Protein AF-A0AA36IMS0-F1 (afdb_monomer)

Solvent-accessible surface area (backbone atoms only — not comparable to full-atom values): 14563 Å² total; per-residue (Å²): 135,86,77,79,80,74,77,55,69,70,59,54,44,41,53,52,18,51,52,29,40,57,52,14,53,55,27,46,78,72,65,42,52,69,68,14,29,53,29,14,33,54,17,27,49,56,62,21,43,73,52,92,61,70,56,82,80,35,79,51,67,40,97,82,40,56,54,66,33,48,47,24,57,69,45,32,52,50,51,20,54,40,37,46,51,33,32,75,70,63,79,36,59,60,74,67,39,52,60,39,22,50,49,30,53,57,51,40,74,72,52,67,86,89,49,57,60,44,78,51,62,87,73,80,40,68,63,48,60,36,49,52,69,27,43,82,41,76,70,69,55,62,64,66,99,61,73,45,55,54,60,51,69,66,57,50,49,51,45,49,52,43,18,71,70,30,76,65,64,91,85,55,70,68,80,56,65,78,51,38,66,64,86,78,78,70,49,47,19,73,68,41,47,51,52,50,53,52,45,66,60,60,27,46,36,68,56,45,74,49,81,94,48,69,40,57,45,50,68,36,43,57,36,33,50,38,57,54,49,44,53,48,51,54,44,58,70,40,62,89,49,93,75,80,81,83,67,92,78,78,94,71,88,133

Foldseek 3Di:
DDPPPDDDPLVVLLVQLVVLQVVLVVCVVVVVQPSSLVSLQSSLCSNQPQDLFQDCPRPCNPPDNLLLFKDFLQRLQLQLQLLVVCCVVVVDPCPPSPVLSVVSVVVSVVDDPPDQIDGRDPPPDRSSRRNRSHFPDADFDAADPDAQFPDDLVRLVVQQVCFQPADDDPPDDDPPNVIRDGDDPRGGDPVNVVSVVCRVSNTSQFRDTDRPDTDHDSSSSPRHNHVVSVVVVSVVSVVVDDDDPPPPDDPDDD

Radius of gyration: 21.34 Å; Cα contacts (8 Å, |Δi|>4): 308; chains: 1; bounding box: 47×47×76 Å

Secondary structure (DSSP, 8-state):
-----PPPHHHHHHHHHHHHHHHHHHHHHTT-HHHHHHHHHHHHHHHH---SS--TT-TTTSTT-GGGTEE-HHHHHHHHHHHHHHHHTTSS-HHHHHHHHHHHHHHHHHS-SS-S-EE--TTS-HHHHHHTT--SS-------SS-SB---HHHHHHHHHHHHHPPPPTT--SGGGGS-----SS-B-HHHHHHHHHHHHH-----EEETTEEE--GGGT---HHHHHHHHHHHHTTTTS-------------

Organism: NCBI:txid2562239

Mean predicted aligned error: 8.96 Å

Structure (mmCIF, N/CA/C/O backbone):
data_AF-A0AA36IMS0-F1
#
_entry.id   AF-A0AA36IMS0-F1
#
loop_
_atom_site.group_PDB
_atom_site.id
_atom_site.type_symbol
_atom_site.label_atom_id
_atom_site.label_alt_id
_atom_site.label_comp_id
_atom_site.label_asym_id
_atom_site.label_entity_id
_atom_site.label_seq_id
_atom_site.pdbx_PDB_ins_code
_atom_site.Cartn_x
_atom_site.Cartn_y
_atom_site.Cartn_z
_atom_site.occupancy
_atom_site.B_iso_or_equiv
_atom_site.auth_seq_id
_atom_site.auth_comp_id
_atom_site.auth_asym_id
_atom_site.auth_atom_id
_atom_site.pdbx_PDB_model_num
ATOM 1 N N . MET A 1 1 ? 11.116 4.362 48.523 1.00 39.53 1 MET A N 1
ATOM 2 C CA . MET A 1 1 ? 10.272 3.412 47.766 1.00 39.53 1 MET A CA 1
ATOM 3 C C . MET A 1 1 ? 10.434 3.748 46.288 1.00 39.53 1 MET A C 1
ATOM 5 O O . MET A 1 1 ? 9.817 4.691 45.816 1.00 39.53 1 MET A O 1
ATOM 9 N N . TRP A 1 2 ? 11.360 3.086 45.591 1.00 37.03 2 TRP A N 1
ATOM 10 C CA . TRP A 1 2 ? 11.650 3.371 44.181 1.00 37.03 2 TRP A CA 1
ATOM 11 C C . TRP A 1 2 ? 10.658 2.596 43.311 1.00 37.03 2 TRP A C 1
ATOM 13 O O . TRP A 1 2 ? 10.776 1.381 43.171 1.00 37.03 2 TRP A O 1
ATOM 23 N N . ARG A 1 3 ? 9.643 3.273 42.761 1.00 39.00 3 ARG A N 1
ATOM 24 C CA . ARG A 1 3 ? 8.840 2.705 41.672 1.00 39.00 3 ARG A CA 1
ATOM 25 C C . ARG A 1 3 ? 9.711 2.734 40.419 1.00 39.00 3 ARG A C 1
ATOM 27 O O . ARG A 1 3 ? 9.928 3.800 39.853 1.00 39.00 3 ARG A O 1
ATOM 34 N N . LEU A 1 4 ? 10.212 1.574 40.002 1.00 44.78 4 LEU A N 1
ATOM 35 C CA . LEU A 1 4 ? 10.655 1.370 38.625 1.00 44.78 4 LEU A CA 1
ATOM 36 C C . LEU A 1 4 ? 9.452 1.672 37.722 1.00 44.78 4 LEU A C 1
ATOM 38 O O . LEU A 1 4 ? 8.496 0.899 37.677 1.00 44.78 4 LEU A O 1
ATOM 42 N N . LEU A 1 5 ? 9.460 2.837 37.074 1.00 50.78 5 LEU A N 1
ATOM 43 C CA . LEU A 1 5 ? 8.501 3.170 36.027 1.00 50.78 5 LEU A CA 1
ATOM 44 C C . LEU A 1 5 ? 8.832 2.279 34.829 1.00 50.78 5 LEU A C 1
ATOM 46 O O . LEU A 1 5 ? 9.747 2.567 34.061 1.00 50.78 5 LEU A O 1
ATOM 50 N N . LEU A 1 6 ? 8.135 1.148 34.725 1.00 68.31 6 LEU A N 1
ATOM 51 C CA . LEU A 1 6 ? 8.214 0.285 33.555 1.00 68.31 6 LEU A CA 1
ATOM 52 C C . LEU A 1 6 ? 7.680 1.065 32.351 1.00 68.31 6 LEU A C 1
ATOM 54 O O . LEU A 1 6 ? 6.566 1.586 32.382 1.00 68.31 6 LEU A O 1
ATOM 58 N N . VAL A 1 7 ? 8.495 1.160 31.304 1.00 66.12 7 VAL A N 1
ATOM 59 C CA . VAL A 1 7 ? 8.099 1.778 30.038 1.00 66.12 7 VAL A CA 1
ATOM 60 C C . VAL A 1 7 ? 6.975 0.929 29.423 1.00 66.12 7 VAL A C 1
ATOM 62 O O . VAL A 1 7 ? 7.136 -0.293 29.344 1.00 66.12 7 VAL A O 1
ATOM 65 N N . PRO A 1 8 ? 5.845 1.522 28.989 1.00 68.81 8 PRO A N 1
ATOM 66 C CA . PRO A 1 8 ? 4.746 0.760 28.404 1.00 68.81 8 PRO A CA 1
ATOM 67 C C . PRO A 1 8 ? 5.195 -0.077 27.189 1.00 68.81 8 PRO A C 1
ATOM 69 O O . PRO A 1 8 ? 5.992 0.409 26.380 1.00 68.81 8 PRO A O 1
ATOM 72 N N . PRO A 1 9 ? 4.659 -1.297 26.984 1.00 73.00 9 PRO A N 1
ATOM 73 C CA . PRO A 1 9 ? 5.022 -2.146 25.842 1.00 73.00 9 PRO A CA 1
ATOM 74 C C . PRO A 1 9 ? 4.839 -1.474 24.473 1.00 73.00 9 PRO A C 1
ATOM 76 O O . PRO A 1 9 ? 5.643 -1.686 23.568 1.00 73.00 9 PRO A O 1
ATOM 79 N N . SER A 1 10 ? 3.822 -0.620 24.326 1.00 70.38 10 SER A N 1
ATOM 80 C CA . SER A 1 10 ? 3.573 0.167 23.110 1.00 70.38 10 SER A CA 1
ATOM 81 C C . SER A 1 10 ? 4.706 1.153 22.803 1.00 70.38 10 SER A C 1
ATOM 83 O O . SER A 1 10 ? 5.076 1.327 21.643 1.00 70.38 10 SER A O 1
ATOM 85 N N . VAL A 1 11 ? 5.303 1.754 23.837 1.00 71.81 11 VAL A N 1
ATOM 86 C CA . VAL A 1 11 ? 6.438 2.678 23.709 1.00 71.81 11 VAL A CA 1
ATOM 87 C C . VAL A 1 11 ? 7.709 1.923 23.315 1.00 71.81 11 VAL A C 1
ATOM 89 O O . VAL A 1 11 ? 8.454 2.391 22.455 1.00 71.81 11 VAL A O 1
ATOM 92 N N . LEU A 1 12 ? 7.937 0.730 23.873 1.00 76.56 12 LEU A N 1
ATOM 93 C CA . LEU A 1 12 ? 9.061 -0.131 23.482 1.00 76.56 12 LEU A CA 1
ATOM 94 C C . LEU A 1 12 ? 8.927 -0.623 22.032 1.00 76.56 12 LEU A C 1
ATOM 96 O O . LEU A 1 12 ? 9.886 -0.547 21.266 1.00 76.56 12 LEU A O 1
ATOM 100 N N . ALA A 1 13 ? 7.732 -1.065 21.628 1.00 79.38 13 ALA A N 1
ATOM 101 C CA . ALA A 1 13 ? 7.448 -1.464 20.249 1.00 79.38 13 ALA A CA 1
ATOM 102 C C . ALA A 1 13 ? 7.663 -0.303 19.264 1.00 79.38 13 ALA A C 1
ATOM 104 O O . ALA A 1 13 ? 8.232 -0.488 18.189 1.00 79.38 13 ALA A O 1
ATOM 105 N N . TRP A 1 14 ? 7.276 0.914 19.653 1.00 77.75 14 TRP A N 1
ATOM 106 C CA . TRP A 1 14 ? 7.546 2.121 18.876 1.00 77.75 14 TRP A CA 1
ATOM 107 C C . TRP A 1 14 ? 9.047 2.400 18.717 1.00 77.75 14 TRP A C 1
ATOM 109 O O . TRP A 1 14 ? 9.511 2.654 17.605 1.00 77.75 14 TRP A O 1
ATOM 119 N N . GLN A 1 15 ? 9.819 2.340 19.806 1.00 82.00 15 GLN A N 1
ATOM 120 C CA . GLN A 1 15 ? 11.271 2.539 19.750 1.00 82.00 15 GLN A CA 1
ATOM 121 C C . GLN A 1 15 ? 11.942 1.496 18.849 1.00 82.00 15 GLN A C 1
ATOM 123 O O . GLN A 1 15 ? 12.797 1.848 18.037 1.00 82.00 15 GLN A O 1
ATOM 128 N N . ALA A 1 16 ? 11.501 0.238 18.927 1.00 86.00 16 ALA A N 1
ATOM 129 C CA . ALA A 1 16 ? 11.966 -0.826 18.045 1.00 86.00 16 ALA A CA 1
ATOM 130 C C . ALA A 1 16 ? 11.618 -0.552 16.571 1.00 86.00 16 ALA A C 1
ATOM 132 O O . ALA A 1 16 ? 12.470 -0.724 15.699 1.00 86.00 16 ALA A O 1
ATOM 133 N N . ALA A 1 17 ? 10.403 -0.072 16.284 1.00 86.75 17 ALA A N 1
ATOM 134 C CA . ALA A 1 17 ? 10.002 0.307 14.931 1.00 86.75 17 ALA A CA 1
ATOM 135 C C . ALA A 1 17 ? 10.868 1.449 14.376 1.00 86.75 17 ALA A C 1
ATOM 137 O O . ALA A 1 17 ? 11.299 1.380 13.229 1.00 86.75 17 ALA A O 1
ATOM 138 N N . LYS A 1 18 ? 11.180 2.467 15.190 1.00 84.75 18 LYS A N 1
ATOM 139 C CA . LYS A 1 18 ? 12.069 3.564 14.783 1.00 84.75 18 LYS A CA 1
ATOM 140 C C . LYS A 1 18 ? 13.485 3.070 14.483 1.00 84.75 18 LYS A C 1
ATOM 142 O O . LYS A 1 18 ? 14.013 3.376 13.423 1.00 84.75 18 LYS A O 1
ATOM 147 N N . ALA A 1 19 ? 14.052 2.234 15.350 1.00 88.69 19 ALA A N 1
ATOM 148 C CA . ALA A 1 19 ? 15.363 1.635 15.105 1.00 88.69 19 ALA A CA 1
ATOM 149 C C . ALA A 1 19 ? 15.385 0.785 13.818 1.00 88.69 19 ALA A C 1
ATOM 151 O O . ALA A 1 19 ? 16.383 0.759 13.098 1.00 88.69 19 ALA A O 1
ATOM 152 N N . ALA A 1 20 ? 14.279 0.105 13.498 1.00 90.56 20 ALA A N 1
ATOM 153 C CA . ALA A 1 20 ? 14.142 -0.626 12.243 1.00 90.56 20 ALA A CA 1
ATOM 154 C C . ALA A 1 20 ? 14.076 0.304 11.016 1.00 90.56 20 ALA A C 1
ATOM 156 O O . ALA A 1 20 ? 14.664 -0.043 9.994 1.00 90.56 20 ALA A O 1
ATOM 157 N N . LEU A 1 21 ? 13.433 1.477 11.115 1.00 90.12 21 LEU A N 1
ATOM 158 C CA . LEU A 1 21 ? 13.464 2.506 10.062 1.00 90.12 21 LEU A CA 1
ATOM 159 C C . LEU A 1 21 ? 14.882 3.047 9.849 1.00 90.12 21 LEU A C 1
ATOM 161 O O . LEU A 1 21 ? 15.357 3.039 8.717 1.00 90.12 21 LEU A O 1
ATOM 165 N N . ASP A 1 22 ? 15.579 3.425 10.923 1.00 91.50 22 ASP A N 1
ATOM 166 C CA . ASP A 1 22 ? 16.953 3.942 10.848 1.00 91.50 22 ASP A CA 1
ATOM 167 C C . ASP A 1 22 ? 17.896 2.893 10.216 1.00 91.50 22 ASP A C 1
ATOM 169 O O . ASP A 1 22 ? 18.725 3.192 9.354 1.00 91.50 22 ASP A O 1
ATOM 173 N N . SER A 1 23 ? 17.723 1.617 10.585 1.00 94.31 23 SER A N 1
ATOM 174 C CA . SER A 1 23 ? 18.449 0.501 9.971 1.00 94.31 23 SER A CA 1
ATOM 175 C C . SER A 1 23 ? 18.100 0.310 8.493 1.00 94.31 23 SER A C 1
ATOM 177 O O . SER A 1 23 ? 18.985 -0.046 7.715 1.00 94.31 23 SER A O 1
ATOM 179 N N . ALA A 1 24 ? 16.837 0.492 8.100 1.00 93.19 24 ALA A N 1
ATOM 180 C CA . ALA A 1 24 ? 16.417 0.395 6.706 1.00 93.19 24 ALA A CA 1
ATOM 181 C C . ALA A 1 24 ? 17.046 1.511 5.863 1.00 93.19 24 ALA A C 1
ATOM 183 O O . ALA A 1 24 ? 17.567 1.243 4.784 1.00 93.19 24 ALA A O 1
ATOM 184 N N . GLU A 1 25 ? 17.076 2.740 6.380 1.00 91.12 25 GLU A N 1
ATOM 185 C CA . GLU A 1 25 ? 17.728 3.880 5.728 1.00 91.12 25 GLU A CA 1
ATOM 186 C C . GLU A 1 25 ? 19.229 3.641 5.535 1.00 91.12 25 GLU A C 1
ATOM 188 O O . GLU A 1 25 ? 19.751 3.851 4.439 1.00 91.12 25 GLU A O 1
ATOM 193 N N . ALA A 1 26 ? 19.918 3.111 6.549 1.00 92.44 26 ALA A N 1
ATOM 194 C CA . ALA A 1 26 ? 21.328 2.747 6.426 1.00 92.44 26 ALA A CA 1
ATOM 195 C C . ALA A 1 26 ? 21.567 1.688 5.331 1.00 92.44 26 ALA A C 1
ATOM 197 O O . ALA A 1 26 ? 22.517 1.803 4.554 1.00 92.44 26 ALA A O 1
ATOM 198 N N . LEU A 1 27 ? 20.692 0.681 5.228 1.00 91.19 27 LEU A N 1
ATOM 199 C CA . LEU A 1 27 ? 20.760 -0.343 4.180 1.00 91.19 27 LEU A CA 1
ATOM 200 C C . LEU A 1 27 ? 20.476 0.238 2.786 1.00 91.19 27 LEU A C 1
ATOM 202 O O . LEU A 1 27 ? 21.169 -0.122 1.835 1.00 91.19 27 LEU A O 1
ATOM 206 N N . MET A 1 28 ? 19.526 1.172 2.666 1.00 87.06 28 MET A N 1
ATOM 207 C CA . MET A 1 28 ? 19.259 1.894 1.415 1.00 87.06 28 MET A CA 1
ATOM 208 C C . MET A 1 28 ? 20.486 2.672 0.940 1.00 87.06 28 MET A C 1
ATOM 210 O O . MET A 1 28 ? 20.845 2.584 -0.232 1.00 87.06 28 MET A O 1
ATOM 214 N N . VAL A 1 29 ? 21.162 3.388 1.845 1.00 87.75 29 VAL A N 1
ATOM 215 C CA . VAL A 1 29 ? 22.395 4.138 1.535 1.00 87.75 29 VAL A CA 1
ATOM 216 C C . VAL A 1 29 ? 23.512 3.209 1.047 1.00 87.75 29 VAL A C 1
ATOM 218 O O . VAL A 1 29 ? 24.294 3.584 0.178 1.00 87.75 29 VAL A O 1
ATOM 221 N N . GLN A 1 30 ? 23.564 1.979 1.560 1.00 88.94 30 GLN A N 1
ATOM 222 C CA . GLN A 1 30 ? 24.525 0.953 1.140 1.00 88.94 30 GLN A CA 1
ATOM 223 C C . GLN A 1 30 ? 24.128 0.227 -0.159 1.00 88.94 30 GLN A C 1
ATOM 225 O O . GLN A 1 30 ? 24.890 -0.608 -0.639 1.00 88.94 30 GLN A O 1
ATOM 230 N N . GLY A 1 31 ? 22.948 0.505 -0.726 1.00 85.88 31 GLY A N 1
ATOM 231 C CA . GLY A 1 31 ? 22.424 -0.187 -1.910 1.00 85.88 31 GLY A CA 1
ATOM 232 C C . GLY A 1 31 ? 21.850 -1.583 -1.633 1.00 85.88 31 GLY A C 1
ATOM 233 O O . GLY A 1 31 ? 21.521 -2.308 -2.570 1.00 85.88 31 GLY A O 1
ATOM 234 N N . ASN A 1 32 ? 21.685 -1.961 -0.363 1.00 87.50 32 ASN A N 1
ATOM 235 C CA . ASN A 1 32 ? 21.122 -3.245 0.057 1.00 87.50 32 ASN A CA 1
ATOM 236 C C . ASN A 1 32 ? 19.584 -3.183 0.055 1.00 87.50 32 ASN A C 1
ATOM 238 O O . ASN A 1 32 ? 18.949 -3.174 1.111 1.00 87.50 32 ASN A O 1
ATOM 242 N N . LEU A 1 33 ? 18.993 -3.118 -1.145 1.00 86.81 33 LEU A N 1
ATOM 243 C CA . LEU A 1 33 ? 17.566 -2.836 -1.344 1.00 86.81 33 LEU A CA 1
ATOM 244 C C . LEU A 1 33 ? 16.645 -3.840 -0.643 1.00 86.81 33 LEU A C 1
ATOM 246 O O . LEU A 1 33 ? 15.803 -3.443 0.153 1.00 86.81 33 LEU A O 1
ATOM 250 N N . GLU A 1 34 ? 16.793 -5.136 -0.904 1.00 87.62 34 GLU A N 1
ATOM 251 C CA . GLU A 1 34 ? 15.861 -6.149 -0.392 1.00 87.62 34 GLU A CA 1
ATOM 252 C C . GLU A 1 34 ? 15.873 -6.259 1.151 1.00 87.62 34 GLU A C 1
ATOM 254 O O . GLU A 1 34 ? 14.799 -6.177 1.758 1.00 87.62 34 GLU A O 1
ATOM 259 N N . PRO A 1 35 ? 17.040 -6.295 1.831 1.00 91.50 35 PRO A N 1
ATOM 260 C CA . PRO A 1 35 ? 17.092 -6.173 3.288 1.00 91.50 35 PRO A CA 1
ATOM 261 C C . PRO A 1 35 ? 16.475 -4.873 3.825 1.00 91.50 35 PRO A C 1
ATOM 263 O O . PRO A 1 35 ? 15.803 -4.900 4.860 1.00 91.50 35 PRO A O 1
ATOM 266 N N . ALA A 1 36 ? 16.676 -3.740 3.141 1.00 91.69 36 ALA A N 1
ATOM 267 C CA . ALA A 1 36 ? 16.078 -2.468 3.541 1.00 91.69 36 ALA A CA 1
ATOM 268 C C . ALA A 1 36 ? 14.547 -2.509 3.457 1.00 91.69 36 ALA A C 1
ATOM 270 O O . ALA A 1 36 ? 13.864 -2.114 4.403 1.00 91.69 36 ALA A O 1
ATOM 271 N N . MET A 1 37 ? 14.004 -3.046 2.361 1.00 91.94 37 MET A N 1
ATOM 272 C CA . MET A 1 37 ? 12.562 -3.187 2.160 1.00 91.94 37 MET A CA 1
ATOM 273 C C . MET A 1 37 ? 11.918 -4.064 3.235 1.00 91.94 37 MET A C 1
ATOM 275 O O . MET A 1 37 ? 10.885 -3.688 3.793 1.00 91.94 37 MET A O 1
ATOM 279 N N . GLN A 1 38 ? 12.564 -5.172 3.614 1.00 92.62 38 GLN A N 1
ATOM 280 C CA . GLN A 1 38 ? 12.083 -6.010 4.713 1.00 92.62 38 GLN A CA 1
ATOM 281 C C . GLN A 1 38 ? 12.044 -5.244 6.043 1.00 92.62 38 GLN A C 1
ATOM 283 O O . GLN A 1 38 ? 11.076 -5.347 6.798 1.00 92.62 38 GLN A O 1
ATOM 288 N N . LYS A 1 39 ? 13.078 -4.446 6.340 1.00 94.19 39 LYS A N 1
ATOM 289 C CA . LYS A 1 39 ? 13.121 -3.629 7.561 1.00 94.19 39 LYS A CA 1
ATOM 290 C C . LYS A 1 39 ? 12.037 -2.555 7.570 1.00 94.19 39 LYS A C 1
ATOM 292 O O . LYS A 1 39 ? 11.368 -2.401 8.590 1.00 94.19 39 LYS A O 1
ATOM 297 N N . TYR A 1 40 ? 11.802 -1.875 6.447 1.00 94.38 40 TYR A N 1
ATOM 298 C CA . TYR A 1 40 ? 10.694 -0.927 6.325 1.00 94.38 40 TYR A CA 1
ATOM 299 C C . TYR A 1 40 ? 9.331 -1.598 6.525 1.00 94.38 40 TYR A C 1
ATOM 301 O O . TYR A 1 40 ? 8.471 -1.040 7.208 1.00 94.38 40 TYR A O 1
ATOM 309 N N . PHE A 1 41 ? 9.124 -2.793 5.964 1.00 94.75 41 PHE A N 1
ATOM 310 C CA . PHE A 1 41 ? 7.872 -3.533 6.121 1.00 94.75 41 PHE A CA 1
ATOM 311 C C . PHE A 1 41 ? 7.597 -3.897 7.589 1.00 94.75 41 PHE A C 1
ATOM 313 O O . PHE A 1 41 ? 6.522 -3.595 8.112 1.00 94.75 41 PHE A O 1
ATOM 320 N N . GLU A 1 42 ? 8.582 -4.463 8.293 1.00 92.69 42 GLU A N 1
ATOM 321 C CA . GLU A 1 42 ? 8.430 -4.824 9.710 1.00 92.69 42 GLU A CA 1
ATOM 322 C C . GLU A 1 42 ? 8.281 -3.600 10.622 1.00 92.69 42 GLU A C 1
ATOM 324 O O . GLU A 1 42 ? 7.481 -3.612 11.566 1.00 92.69 42 GLU A O 1
ATOM 329 N N . ALA A 1 43 ? 8.998 -2.515 10.318 1.00 92.12 43 ALA A N 1
ATOM 330 C CA . ALA A 1 43 ? 8.833 -1.250 11.017 1.00 92.12 43 ALA A CA 1
ATOM 331 C C . ALA A 1 43 ? 7.407 -0.710 10.854 1.00 92.12 43 ALA A C 1
ATOM 333 O O . ALA A 1 43 ? 6.775 -0.336 11.842 1.00 92.12 43 ALA A O 1
ATOM 334 N N . CYS A 1 44 ? 6.872 -0.715 9.629 1.00 91.94 44 CYS A N 1
ATOM 335 C CA . CYS A 1 44 ? 5.506 -0.289 9.350 1.00 91.94 44 CYS A CA 1
ATOM 336 C C . CYS A 1 44 ? 4.483 -1.145 10.106 1.00 91.94 44 CYS A C 1
ATOM 338 O O . CYS A 1 44 ? 3.662 -0.588 10.838 1.00 91.94 44 CYS A O 1
ATOM 340 N N . LYS A 1 45 ? 4.579 -2.479 10.006 1.00 91.12 45 LYS A N 1
ATOM 341 C CA . LYS A 1 45 ? 3.709 -3.417 10.733 1.00 91.12 45 LYS A CA 1
ATOM 342 C C . LYS A 1 45 ? 3.692 -3.136 12.226 1.00 91.12 45 LYS A C 1
ATOM 344 O O . LYS A 1 45 ? 2.622 -3.034 12.809 1.00 91.12 45 LYS A O 1
ATOM 349 N N . THR A 1 46 ? 4.863 -2.960 12.831 1.00 8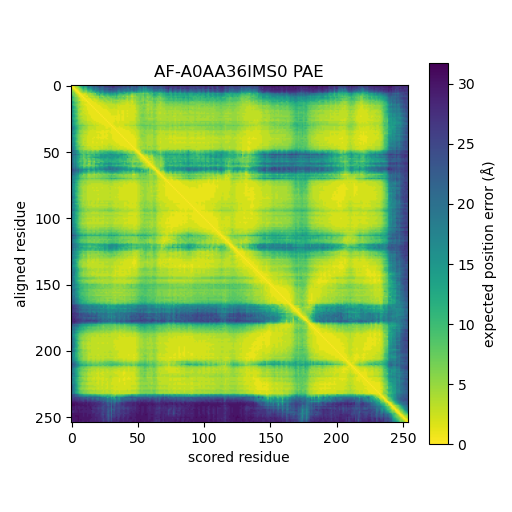8.69 46 THR A N 1
ATOM 350 C CA . THR A 1 46 ? 4.982 -2.694 14.270 1.00 88.69 46 THR A CA 1
ATOM 351 C C . THR A 1 46 ? 4.397 -1.328 14.633 1.00 88.69 46 THR A C 1
ATOM 353 O O . THR A 1 46 ? 3.619 -1.204 15.576 1.00 88.69 46 THR A O 1
ATOM 356 N N . ARG A 1 47 ? 4.725 -0.294 13.851 1.00 86.06 47 ARG A N 1
ATOM 357 C CA . ARG A 1 47 ? 4.316 1.099 14.082 1.00 86.06 47 ARG A CA 1
ATOM 358 C C . ARG A 1 47 ? 2.813 1.320 13.933 1.00 86.06 47 ARG A C 1
ATOM 360 O O . ARG A 1 47 ? 2.221 2.135 14.639 1.00 86.06 47 ARG A O 1
ATOM 367 N N . ARG A 1 48 ? 2.210 0.634 12.965 1.00 88.44 48 ARG A N 1
ATOM 368 C CA . ARG A 1 48 ? 0.812 0.802 12.554 1.00 88.44 48 ARG A CA 1
ATOM 369 C C . ARG A 1 48 ? -0.065 -0.360 13.033 1.00 88.44 48 ARG A C 1
ATOM 371 O O . ARG A 1 48 ? -1.239 -0.386 12.674 1.00 88.44 48 ARG A O 1
ATOM 378 N N . ALA A 1 49 ? 0.470 -1.280 13.840 1.00 86.31 49 ALA A N 1
ATOM 379 C CA . ALA A 1 49 ? -0.274 -2.397 14.414 1.00 86.31 49 ALA A CA 1
ATOM 380 C C . ALA A 1 49 ? -1.542 -1.912 15.124 1.00 86.31 49 ALA A C 1
ATOM 382 O O . ALA A 1 49 ? -1.546 -0.864 15.779 1.00 86.31 49 ALA A O 1
ATOM 383 N N . LEU A 1 50 ? -2.612 -2.696 15.004 1.00 79.50 50 LEU A N 1
ATOM 384 C CA . LEU A 1 50 ? -3.842 -2.446 15.737 1.00 79.50 50 LEU A CA 1
ATOM 385 C C . LEU A 1 50 ? -3.572 -2.597 17.241 1.00 79.50 50 LEU A C 1
ATOM 387 O O . LEU A 1 50 ? -3.129 -3.650 17.695 1.00 79.50 50 LEU A O 1
ATOM 391 N N . GLN A 1 51 ? -3.848 -1.544 18.003 1.00 71.81 51 GLN A N 1
ATOM 392 C CA . GLN A 1 51 ? -3.820 -1.554 19.467 1.00 71.81 51 GLN A CA 1
ATOM 393 C C . GLN A 1 51 ? -5.258 -1.452 19.998 1.00 71.81 51 GLN A C 1
ATOM 395 O O . GLN A 1 51 ? -6.185 -1.143 19.242 1.00 71.81 51 GLN A O 1
ATOM 400 N N . GLU A 1 52 ? -5.480 -1.767 21.277 1.00 66.69 52 GLU A N 1
ATOM 401 C CA . GLU A 1 52 ? -6.808 -1.605 21.891 1.00 66.69 52 GLU A CA 1
ATOM 402 C C . GLU A 1 52 ? -7.232 -0.134 21.908 1.00 66.69 52 GLU A C 1
ATOM 404 O O . GLU A 1 52 ? -8.341 0.182 21.481 1.00 66.69 52 GLU A O 1
ATOM 409 N N . GLU A 1 53 ? -6.312 0.753 22.293 1.00 61.38 53 GLU A N 1
ATOM 410 C CA . GLU A 1 53 ? -6.438 2.209 22.229 1.00 61.38 53 GLU A CA 1
ATOM 411 C C . GLU A 1 53 ? -5.069 2.817 21.895 1.00 61.38 53 GLU A C 1
ATOM 413 O O . GLU A 1 53 ? -4.031 2.227 22.199 1.00 61.38 53 GLU A O 1
ATOM 418 N N . THR A 1 54 ? -5.052 3.995 21.266 1.00 64.19 54 THR A N 1
ATOM 419 C CA . THR A 1 54 ? -3.811 4.754 21.060 1.00 64.19 54 THR A CA 1
ATOM 420 C C . THR A 1 54 ? -3.537 5.582 22.319 1.00 64.19 54 THR A C 1
ATOM 422 O O . THR A 1 54 ? -4.326 6.489 22.590 1.00 64.19 54 THR A O 1
ATOM 425 N N . PRO A 1 55 ? -2.461 5.327 23.089 1.00 64.62 55 PRO A N 1
ATOM 426 C CA . PRO A 1 55 ? -2.184 6.092 24.303 1.00 64.62 55 PRO A CA 1
ATOM 427 C C . PRO A 1 55 ? -2.073 7.598 24.008 1.00 64.62 55 PRO A C 1
ATOM 429 O O . PRO A 1 55 ? -1.489 7.957 22.984 1.00 64.62 55 PRO A O 1
ATOM 432 N N . PRO A 1 56 ? -2.589 8.499 24.865 1.00 63.72 56 PRO A N 1
ATOM 433 C CA . PRO A 1 56 ? -2.529 9.948 24.632 1.00 63.72 56 PRO A CA 1
ATOM 434 C C . PRO A 1 56 ? -1.104 10.499 24.479 1.00 63.72 56 PRO A C 1
ATOM 436 O O . PRO A 1 56 ? -0.895 11.501 23.800 1.00 63.72 56 PRO A O 1
ATOM 439 N N . ASP A 1 57 ? -0.136 9.831 25.103 1.00 63.84 57 ASP A N 1
ATOM 440 C CA . ASP A 1 57 ? 1.300 10.103 25.065 1.00 63.84 57 ASP A CA 1
ATOM 441 C C . ASP A 1 57 ? 2.032 9.329 23.958 1.00 63.84 57 ASP A C 1
ATOM 443 O O . ASP A 1 57 ? 3.259 9.407 23.855 1.00 63.84 57 ASP A O 1
ATOM 447 N N . HIS A 1 58 ? 1.305 8.590 23.109 1.00 68.31 58 HIS A N 1
ATOM 448 C CA . HIS A 1 58 ? 1.907 7.897 21.981 1.00 68.31 58 HIS A CA 1
ATOM 449 C C . HIS A 1 58 ? 2.689 8.925 21.149 1.00 68.31 58 HIS A C 1
ATOM 451 O O . HIS A 1 58 ? 2.118 9.939 20.747 1.00 68.31 58 HIS A O 1
ATOM 457 N N . PRO A 1 59 ? 3.959 8.658 20.791 1.00 63.88 59 PRO A N 1
ATOM 458 C CA . PRO A 1 59 ? 4.792 9.594 20.025 1.00 63.88 59 PRO A CA 1
ATOM 459 C C . PRO A 1 59 ? 4.213 10.081 18.685 1.00 63.88 59 PRO A C 1
ATOM 461 O O . PRO A 1 59 ? 4.706 11.049 18.121 1.00 63.88 59 PRO A O 1
ATOM 464 N N . LEU A 1 60 ? 3.164 9.418 18.192 1.00 64.69 60 LEU A N 1
ATOM 465 C CA . LEU A 1 60 ? 2.431 9.709 16.963 1.00 64.69 60 LEU A CA 1
ATOM 466 C C . LEU A 1 60 ? 1.198 10.599 17.187 1.00 64.69 60 LEU A C 1
ATOM 468 O O . LEU A 1 60 ? 0.547 11.012 16.239 1.00 64.69 60 LEU A O 1
ATOM 472 N N . LEU A 1 61 ? 0.835 10.845 18.442 1.00 66.75 61 LEU A N 1
ATOM 473 C CA . LEU A 1 61 ? -0.193 11.797 18.850 1.00 66.75 61 LEU A CA 1
ATOM 474 C C . LEU A 1 61 ? 0.418 13.090 19.416 1.00 66.75 61 LEU A C 1
ATOM 476 O O . LEU A 1 61 ? -0.308 14.061 19.641 1.00 66.75 61 LEU A O 1
ATOM 480 N N . LEU A 1 62 ? 1.740 13.102 19.634 1.00 65.81 62 LEU A N 1
ATOM 481 C CA . LEU A 1 62 ? 2.505 14.290 20.002 1.00 65.81 62 LEU A CA 1
ATOM 482 C C . LEU A 1 62 ? 2.633 15.250 18.801 1.00 65.81 62 LEU A C 1
ATOM 484 O O . LEU A 1 62 ? 2.584 14.807 17.649 1.00 65.81 62 LEU A O 1
ATOM 488 N N . PRO A 1 63 ? 2.834 16.560 19.035 1.00 54.16 63 PRO A N 1
ATOM 489 C CA . PRO A 1 63 ? 3.038 17.528 17.960 1.00 54.16 63 PRO A CA 1
ATOM 490 C C . PRO A 1 63 ? 4.246 17.134 17.088 1.00 54.16 63 PRO A C 1
ATOM 492 O O . PRO A 1 63 ? 5.383 17.186 17.550 1.00 54.16 63 PRO A O 1
ATOM 495 N N . GLY A 1 64 ? 4.011 16.708 15.841 1.00 53.06 64 GLY A N 1
ATOM 496 C CA . GLY A 1 64 ? 5.082 16.343 14.900 1.00 53.06 64 GLY A CA 1
ATOM 497 C C . GLY A 1 64 ? 4.698 15.307 13.837 1.00 53.06 64 GLY A C 1
ATOM 498 O O . GLY A 1 64 ? 4.963 15.535 12.661 1.00 53.06 64 GLY A O 1
ATOM 499 N N . ASP A 1 65 ? 4.019 14.215 14.208 1.00 63.91 65 ASP A N 1
ATOM 500 C CA . ASP A 1 65 ? 3.504 13.209 13.256 1.00 63.91 65 ASP A CA 1
ATOM 501 C C . ASP A 1 65 ? 1.975 13.192 13.299 1.00 63.91 65 ASP A C 1
ATOM 503 O O . ASP A 1 65 ? 1.342 12.331 13.896 1.00 63.91 65 ASP A O 1
ATOM 507 N N . GLY A 1 66 ? 1.357 14.175 12.643 1.00 65.69 66 GLY A N 1
ATOM 508 C CA . GLY A 1 66 ? -0.100 14.296 12.593 1.00 65.69 66 GLY A CA 1
ATOM 509 C C . GLY A 1 66 ? -0.805 13.184 11.811 1.00 65.69 66 GLY A C 1
ATOM 510 O O . GLY A 1 66 ? -2.016 13.275 11.636 1.00 65.69 66 GLY A O 1
ATOM 511 N N . SER A 1 67 ? -0.109 12.154 11.307 1.00 74.50 67 SER A N 1
ATOM 512 C CA . SER A 1 67 ? -0.733 11.168 10.418 1.00 74.50 67 SER A CA 1
ATOM 513 C C . SER A 1 67 ? -1.919 10.450 11.071 1.00 74.50 67 SER A C 1
ATOM 515 O O . SER A 1 67 ? -2.891 10.183 10.386 1.00 74.50 67 SER A O 1
ATOM 517 N N . PHE A 1 68 ? -1.942 10.217 12.385 1.00 77.88 68 PHE A N 1
ATOM 518 C CA . PHE A 1 68 ? -3.053 9.506 13.053 1.00 77.88 68 PHE A CA 1
ATOM 519 C C . PHE A 1 68 ? -4.289 10.345 13.359 1.00 77.88 68 PHE A C 1
ATOM 521 O O . PHE A 1 68 ? -5.282 9.804 13.830 1.00 77.88 68 PHE A O 1
ATOM 528 N N . ARG A 1 69 ? -4.238 11.652 13.123 1.00 78.88 69 ARG A N 1
ATOM 529 C CA . ARG A 1 69 ? -5.379 12.545 13.363 1.00 78.88 69 ARG A CA 1
ATOM 530 C C . ARG A 1 69 ? -5.763 13.325 12.125 1.00 78.88 69 ARG A C 1
ATOM 532 O O . ARG A 1 69 ? -6.917 13.677 11.930 1.00 78.88 69 ARG A O 1
ATOM 539 N N . ARG A 1 70 ? -4.803 13.565 11.237 1.00 82.81 70 ARG A N 1
ATOM 540 C CA . ARG A 1 70 ? -5.028 14.337 10.028 1.00 82.81 70 ARG A CA 1
ATOM 541 C C . ARG A 1 70 ? -5.740 13.496 8.984 1.00 82.81 70 ARG A C 1
ATOM 543 O O . ARG A 1 70 ? -5.163 12.535 8.478 1.00 82.81 70 ARG A O 1
ATOM 550 N N . ALA A 1 71 ? -6.964 13.879 8.645 1.00 82.88 71 ALA A N 1
ATOM 551 C CA . ALA A 1 71 ? -7.780 13.224 7.635 1.00 82.88 71 ALA A CA 1
ATOM 552 C C . ALA A 1 71 ? -8.233 14.228 6.575 1.00 82.88 71 ALA A C 1
ATOM 554 O O . ALA A 1 71 ? -8.592 15.366 6.872 1.00 82.88 71 ALA A O 1
ATOM 555 N N . GLY A 1 72 ? -8.193 13.800 5.318 1.00 88.19 72 GLY A N 1
ATOM 556 C CA . GLY A 1 72 ? -8.801 14.512 4.199 1.00 88.19 72 GLY A CA 1
ATOM 557 C C . GLY A 1 72 ? -10.024 13.757 3.695 1.00 88.19 72 GLY A C 1
ATOM 558 O O . GLY A 1 72 ? -10.134 12.542 3.887 1.00 88.19 72 GLY A O 1
ATOM 559 N N . ARG A 1 73 ? -10.913 14.453 2.981 1.00 91.62 73 ARG A N 1
ATOM 560 C CA . ARG A 1 73 ? -12.112 13.846 2.380 1.00 91.62 73 ARG A CA 1
ATOM 561 C C . ARG A 1 73 ? -11.767 12.628 1.509 1.00 91.62 73 ARG A C 1
ATOM 563 O O . ARG A 1 73 ? -12.357 11.561 1.648 1.00 91.62 73 ARG A O 1
ATOM 570 N N . GLN A 1 74 ? -10.741 12.757 0.664 1.00 91.50 74 GLN A N 1
ATOM 571 C CA . GLN A 1 74 ? -10.293 11.668 -0.214 1.00 91.50 74 GLN A CA 1
ATOM 572 C C . GLN A 1 74 ? -9.777 10.453 0.563 1.00 91.50 74 GLN A C 1
ATOM 574 O O . GLN A 1 74 ? -10.034 9.321 0.167 1.00 91.50 74 GLN A O 1
ATOM 579 N N . LYS A 1 75 ? -9.100 10.689 1.691 1.00 92.50 75 LYS A N 1
ATOM 580 C CA . LYS A 1 75 ? -8.562 9.635 2.547 1.00 92.50 75 LYS A CA 1
ATOM 581 C C . LYS A 1 75 ? -9.660 8.830 3.227 1.00 92.50 75 LYS A C 1
ATOM 583 O O . LYS A 1 75 ? -9.637 7.610 3.153 1.00 92.50 75 LYS A O 1
ATOM 588 N N . LEU A 1 76 ? -10.637 9.499 3.842 1.00 93.31 76 LEU A N 1
ATOM 589 C CA . LEU A 1 76 ? -11.743 8.803 4.509 1.00 93.31 76 LEU A CA 1
ATOM 590 C C . LEU A 1 76 ? -12.604 8.018 3.520 1.00 93.31 76 LEU A C 1
ATOM 592 O O . LEU A 1 76 ? -13.017 6.904 3.827 1.00 93.31 76 LEU A O 1
ATOM 596 N N . ARG A 1 77 ? -12.831 8.572 2.322 1.00 95.31 77 ARG A N 1
ATOM 597 C CA . ARG A 1 77 ? -13.523 7.863 1.242 1.00 95.31 77 ARG A CA 1
ATOM 598 C C . ARG A 1 77 ? -12.761 6.606 0.818 1.00 95.31 77 ARG A C 1
ATOM 600 O O . ARG A 1 77 ? -13.341 5.527 0.834 1.00 95.31 77 ARG A O 1
ATOM 607 N N . HIS A 1 78 ? -11.473 6.751 0.503 1.00 95.69 78 HIS A N 1
ATOM 608 C CA . HIS A 1 78 ? -10.595 5.638 0.144 1.00 95.69 78 HIS A CA 1
ATOM 609 C C . HIS A 1 78 ? -10.595 4.543 1.221 1.00 95.69 78 HIS A C 1
ATOM 611 O O . HIS A 1 78 ? -10.803 3.373 0.918 1.00 95.69 78 HIS A O 1
ATOM 617 N N . ASP A 1 79 ? -10.390 4.913 2.485 1.00 95.81 79 ASP A N 1
ATOM 618 C CA . ASP A 1 79 ? -10.301 3.940 3.572 1.00 95.81 79 ASP A CA 1
ATOM 619 C C . ASP A 1 79 ? -11.635 3.227 3.819 1.00 95.81 79 ASP A C 1
ATOM 621 O O . ASP A 1 79 ? -11.643 2.032 4.106 1.00 95.81 79 ASP A O 1
ATOM 625 N N . ALA A 1 80 ? -12.768 3.931 3.696 1.00 96.94 80 ALA A N 1
ATOM 626 C CA . ALA A 1 80 ? -14.088 3.314 3.801 1.00 96.94 80 ALA A CA 1
ATOM 627 C C . ALA A 1 80 ? -14.299 2.271 2.693 1.00 96.94 80 ALA A C 1
ATOM 629 O O . ALA A 1 80 ? -14.652 1.131 2.992 1.00 96.94 80 ALA A O 1
ATOM 630 N N . GLU A 1 81 ? -14.012 2.638 1.438 1.00 97.94 81 GLU A N 1
ATOM 631 C CA . GLU A 1 81 ? -14.083 1.736 0.279 1.00 97.94 81 GLU A CA 1
ATOM 632 C C . GLU A 1 81 ? -13.145 0.527 0.454 1.00 97.94 81 GLU A C 1
ATOM 634 O O . GLU A 1 81 ? -13.531 -0.610 0.178 1.00 97.94 81 GLU A O 1
ATOM 639 N N . GLN A 1 82 ? -11.933 0.742 0.975 1.00 97.75 82 GLN A N 1
ATOM 640 C CA . GLN A 1 82 ? -10.968 -0.328 1.230 1.00 97.75 82 GLN A CA 1
ATOM 641 C C . GLN A 1 82 ? -11.445 -1.293 2.327 1.00 97.75 82 GLN A C 1
ATOM 643 O O . GLN A 1 82 ? -11.372 -2.508 2.146 1.00 97.75 82 GLN A O 1
ATOM 648 N N . LEU A 1 83 ? -11.967 -0.789 3.450 1.00 97.75 83 LEU A N 1
ATOM 649 C CA . LEU A 1 83 ? -12.514 -1.635 4.516 1.00 97.75 83 LEU A CA 1
ATOM 650 C C . LEU A 1 83 ? -13.724 -2.445 4.034 1.00 97.75 83 LEU A C 1
ATOM 652 O O . LEU A 1 83 ? -13.826 -3.635 4.333 1.00 97.75 83 LEU A O 1
ATOM 656 N N . GLU A 1 84 ? -14.623 -1.823 3.270 1.00 98.31 84 GLU A N 1
ATOM 657 C CA . GLU A 1 84 ? -15.769 -2.496 2.649 1.00 98.31 84 GLU A CA 1
ATOM 658 C C . GLU A 1 84 ? -15.306 -3.618 1.712 1.00 98.31 84 GLU A C 1
ATOM 660 O O . GLU A 1 84 ? -15.802 -4.743 1.804 1.00 98.31 84 GLU A O 1
ATOM 665 N N . HIS A 1 85 ? -14.311 -3.342 0.866 1.00 98.38 85 HIS A N 1
ATOM 666 C CA . HIS A 1 85 ? -13.745 -4.322 -0.053 1.00 98.38 85 HIS A CA 1
ATOM 667 C C . HIS A 1 85 ? -13.120 -5.518 0.679 1.00 98.38 85 HIS A C 1
ATOM 669 O O . HIS A 1 85 ? -13.401 -6.668 0.342 1.00 98.38 85 HIS A O 1
ATOM 675 N N . LEU A 1 86 ? -12.321 -5.266 1.718 1.00 98.50 86 LEU A N 1
ATOM 676 C CA . LEU A 1 86 ? -11.677 -6.318 2.508 1.00 98.50 86 LEU A CA 1
ATOM 677 C C . LEU A 1 86 ? -12.682 -7.193 3.267 1.00 98.50 86 LEU A C 1
ATOM 679 O O . LEU A 1 86 ? -12.478 -8.402 3.382 1.00 98.50 86 LEU A O 1
ATOM 683 N N . VAL A 1 87 ? -13.781 -6.608 3.754 1.00 98.50 87 VAL A N 1
ATOM 684 C CA . VAL A 1 87 ? -14.881 -7.372 4.359 1.00 98.50 87 VAL A CA 1
ATOM 685 C C . VAL A 1 87 ? -15.597 -8.230 3.315 1.00 98.50 87 VAL A C 1
ATOM 687 O O . VAL A 1 87 ? -15.875 -9.398 3.582 1.00 98.50 87 VAL A O 1
ATOM 690 N N . GLN A 1 88 ? -15.876 -7.690 2.125 1.00 98.44 88 GLN A N 1
ATOM 691 C CA . GLN A 1 88 ? -16.510 -8.442 1.032 1.00 98.44 88 GLN A CA 1
ATOM 692 C C . GLN A 1 88 ? -15.666 -9.645 0.593 1.00 98.44 88 GLN A C 1
ATOM 694 O O . GLN A 1 88 ? -16.216 -10.710 0.324 1.00 98.44 88 GLN A O 1
ATOM 699 N N . LEU A 1 89 ? -14.339 -9.493 0.570 1.00 98.00 89 LEU A N 1
ATOM 700 C CA . LEU A 1 89 ? -13.391 -10.573 0.287 1.00 98.00 89 LEU A CA 1
ATOM 701 C C . LEU A 1 89 ? -13.163 -11.528 1.472 1.00 98.00 89 LEU A C 1
ATOM 703 O O . LEU A 1 89 ? -12.394 -12.475 1.344 1.00 98.00 89 LEU A O 1
ATOM 707 N N . GLN A 1 90 ? -13.799 -11.286 2.625 1.00 98.06 90 GLN A N 1
ATOM 708 C CA . GLN A 1 90 ? -13.618 -12.052 3.866 1.00 98.06 90 GLN A CA 1
ATOM 709 C C . GLN A 1 90 ? -12.176 -12.036 4.410 1.00 98.06 90 GLN A C 1
ATOM 711 O O . GLN A 1 90 ? -11.807 -12.870 5.235 1.00 98.06 90 GLN A O 1
ATOM 716 N N . LEU A 1 91 ? -11.371 -11.058 3.988 1.00 97.44 91 LEU A N 1
ATOM 717 C CA . LEU A 1 91 ? -10.018 -10.817 4.499 1.00 97.44 91 LEU A CA 1
ATOM 718 C C . LEU A 1 91 ? -10.042 -10.099 5.853 1.00 97.44 91 LEU A C 1
ATOM 720 O O . LEU A 1 91 ? -9.103 -10.212 6.639 1.00 97.44 91 LEU A O 1
ATOM 724 N N . LEU A 1 92 ? -11.140 -9.395 6.141 1.00 97.06 92 LEU A N 1
ATOM 725 C CA . LEU A 1 92 ? -11.461 -8.836 7.447 1.00 97.06 92 LEU A CA 1
ATOM 726 C C . LEU A 1 92 ? -12.862 -9.292 7.893 1.00 97.06 92 LEU A C 1
ATOM 728 O O . LEU A 1 92 ? -13.761 -9.428 7.060 1.00 97.06 92 LEU A O 1
ATOM 732 N N . PRO A 1 93 ? -13.097 -9.502 9.201 1.00 96.62 93 PRO A N 1
ATOM 733 C CA . PRO A 1 93 ? -14.431 -9.810 9.705 1.00 96.62 93 PRO A CA 1
ATOM 734 C C . PRO A 1 93 ? -15.388 -8.624 9.507 1.00 96.62 93 PRO A C 1
ATOM 736 O O . PRO A 1 93 ? -15.003 -7.468 9.644 1.00 96.62 93 PRO A O 1
ATOM 739 N N . ALA A 1 94 ? -16.676 -8.880 9.268 1.00 96.19 94 ALA A N 1
ATOM 740 C CA . ALA A 1 94 ? -17.651 -7.797 9.077 1.00 96.19 94 ALA A CA 1
ATOM 741 C C . ALA A 1 94 ? -17.733 -6.834 10.280 1.00 96.19 94 ALA A C 1
ATOM 743 O O . ALA A 1 94 ? -17.900 -5.625 10.121 1.00 96.19 94 ALA A O 1
ATOM 744 N N . ARG A 1 95 ? -17.559 -7.345 11.505 1.00 93.69 95 ARG A N 1
ATOM 745 C CA . ARG A 1 95 ? -17.391 -6.517 12.708 1.00 93.69 95 ARG A CA 1
ATOM 746 C C . ARG A 1 95 ? -15.941 -6.591 13.201 1.00 93.69 95 ARG A C 1
ATOM 748 O O . ARG A 1 95 ? -15.410 -7.695 13.277 1.00 93.69 95 ARG A O 1
ATOM 755 N N . PRO A 1 96 ? -15.320 -5.459 13.584 1.00 92.44 96 PRO A N 1
ATOM 756 C CA . PRO A 1 96 ? -15.889 -4.104 13.630 1.00 92.44 96 PRO A CA 1
ATOM 757 C C . PRO A 1 96 ? -15.815 -3.329 12.296 1.00 92.44 96 PRO A C 1
ATOM 759 O O . PRO A 1 96 ? -16.264 -2.188 12.232 1.00 92.44 96 PRO A O 1
ATOM 762 N N . PHE A 1 97 ? -15.244 -3.898 11.234 1.00 95.62 97 PHE A N 1
ATOM 763 C CA . PHE A 1 97 ? -14.764 -3.115 10.089 1.00 95.62 97 PHE A CA 1
ATOM 764 C C . PHE A 1 97 ? -15.860 -2.465 9.231 1.00 95.62 97 PHE A C 1
ATOM 766 O O . PHE A 1 97 ? -15.693 -1.314 8.834 1.00 95.62 97 PHE A O 1
ATOM 773 N N . SER A 1 98 ? -17.019 -3.103 9.032 1.00 96.44 98 SER A N 1
ATOM 774 C CA . SER A 1 98 ? -18.150 -2.459 8.339 1.00 96.44 98 SER A CA 1
ATOM 775 C C . SER A 1 98 ? -18.704 -1.260 9.116 1.00 96.44 98 SER A C 1
ATOM 777 O O . SER A 1 98 ? -19.110 -0.267 8.519 1.00 96.44 98 SER A O 1
ATOM 779 N N . GLN A 1 99 ? -18.692 -1.322 10.453 1.00 94.50 99 GLN A N 1
ATOM 780 C CA . GLN A 1 99 ? -19.107 -0.193 11.291 1.00 94.50 99 GLN A CA 1
ATOM 781 C C . GLN A 1 99 ? -18.129 0.976 11.147 1.00 94.50 99 GLN A C 1
ATOM 783 O O . GLN A 1 99 ? -18.545 2.128 11.084 1.00 94.50 99 GLN A O 1
ATOM 788 N N . VAL A 1 100 ? -16.831 0.685 11.082 1.00 94.06 100 VAL A N 1
ATOM 789 C CA . VAL A 1 100 ? -15.795 1.715 10.953 1.00 94.06 100 VAL A CA 1
ATOM 790 C C . VAL A 1 100 ? -15.844 2.380 9.581 1.00 94.06 100 VAL A C 1
ATOM 792 O O . VAL A 1 100 ? -15.757 3.601 9.511 1.00 94.06 100 VAL A O 1
ATOM 795 N N . ALA A 1 101 ? -16.073 1.616 8.509 1.00 96.75 101 ALA A N 1
ATOM 796 C CA . ALA A 1 101 ? -16.296 2.184 7.180 1.00 96.75 101 ALA A CA 1
ATOM 797 C C . ALA A 1 101 ? -17.489 3.158 7.171 1.00 96.75 101 ALA A C 1
ATOM 799 O O . ALA A 1 101 ? -17.384 4.269 6.652 1.00 96.75 101 ALA A O 1
ATOM 800 N N . HIS A 1 102 ? -18.595 2.791 7.830 1.00 96.06 102 HIS A N 1
ATOM 801 C CA . HIS A 1 102 ? -19.742 3.686 7.988 1.00 96.06 102 HIS A CA 1
ATOM 802 C C . HIS A 1 102 ? -19.384 4.964 8.765 1.00 96.06 102 HIS A C 1
ATOM 804 O O . HIS A 1 102 ? -19.723 6.059 8.324 1.00 96.06 102 HIS A O 1
ATOM 810 N N . VAL A 1 103 ? -18.635 4.845 9.868 1.00 93.56 103 VAL A N 1
ATOM 811 C CA . VAL A 1 103 ? -18.136 6.004 10.630 1.00 93.56 103 VAL A CA 1
ATOM 812 C C . VAL A 1 103 ? -17.267 6.912 9.757 1.00 93.56 103 VAL A C 1
ATOM 814 O O . VAL A 1 103 ? -17.441 8.126 9.799 1.00 93.56 103 VAL A O 1
ATOM 817 N N . PHE A 1 104 ? -16.363 6.367 8.938 1.00 94.62 104 PHE A N 1
ATOM 818 C CA . PHE A 1 104 ? -15.542 7.178 8.030 1.00 94.62 104 PHE A CA 1
ATOM 819 C C . PHE A 1 104 ? -16.394 7.961 7.031 1.00 94.62 104 PHE A C 1
ATOM 821 O O . PHE A 1 104 ? -16.104 9.132 6.793 1.00 94.62 104 PHE A O 1
ATOM 828 N N . ARG A 1 105 ? -17.472 7.367 6.500 1.00 95.50 105 ARG A N 1
ATOM 829 C CA . ARG A 1 105 ? -18.427 8.074 5.628 1.00 95.50 105 ARG A CA 1
ATOM 830 C C . ARG A 1 105 ? -19.189 9.179 6.372 1.00 95.50 105 ARG A C 1
ATOM 832 O O . ARG A 1 105 ? -19.326 10.272 5.838 1.00 95.50 105 ARG A O 1
ATOM 839 N N . GLN A 1 106 ? -19.603 8.945 7.617 1.00 93.38 106 GLN A N 1
ATOM 840 C CA . GLN A 1 106 ? -20.265 9.971 8.436 1.00 93.38 106 GLN A CA 1
ATOM 841 C C . GLN A 1 106 ? -19.336 11.145 8.772 1.00 93.38 106 GLN A C 1
ATOM 843 O O . GLN A 1 106 ? -19.741 12.302 8.701 1.00 93.38 106 GLN A O 1
ATOM 848 N N . VAL A 1 107 ? -18.077 10.864 9.126 1.00 90.50 107 VAL A N 1
ATOM 849 C CA . VAL A 1 107 ? -17.079 11.912 9.390 1.00 90.50 107 VAL A CA 1
ATOM 850 C C . VAL A 1 107 ? -16.766 12.674 8.103 1.00 90.50 107 VAL A C 1
ATOM 852 O O . VAL A 1 107 ? -16.695 13.899 8.129 1.00 90.50 107 VAL A O 1
ATOM 855 N N . LEU A 1 108 ? -16.641 11.974 6.970 1.00 91.69 108 LEU A N 1
ATOM 856 C CA . LEU A 1 108 ? -16.443 12.572 5.649 1.00 91.69 108 LEU A CA 1
ATOM 857 C C . LEU A 1 108 ? -17.510 13.626 5.321 1.00 91.69 108 LEU A C 1
ATOM 859 O O . LEU A 1 108 ? -17.159 14.691 4.822 1.00 91.69 108 LEU A O 1
ATOM 863 N N . GLU A 1 109 ? -18.786 13.367 5.609 1.00 91.75 109 GLU A N 1
ATOM 864 C CA . GLU A 1 109 ? -19.885 14.319 5.369 1.00 91.75 109 GLU A CA 1
ATOM 865 C C . GLU A 1 109 ? -19.744 15.619 6.174 1.00 91.75 109 GLU A C 1
ATOM 867 O O . GLU A 1 109 ? -20.205 16.667 5.733 1.00 91.75 109 GLU A O 1
ATOM 872 N N . GLN A 1 110 ? -19.066 15.567 7.320 1.00 89.38 110 GLN A N 1
ATOM 873 C CA . GLN A 1 110 ? -18.852 16.714 8.205 1.00 89.38 110 GLN A CA 1
ATOM 874 C C . GLN A 1 110 ? -17.564 17.481 7.886 1.00 89.38 110 GLN A C 1
ATOM 876 O O . GLN A 1 110 ? -17.341 18.563 8.432 1.00 89.38 110 GLN A O 1
ATOM 881 N N . LEU A 1 111 ? -16.694 16.932 7.029 1.00 88.00 111 LEU A N 1
ATOM 882 C CA . LEU A 1 111 ? -15.432 17.576 6.687 1.00 88.00 111 LEU A CA 1
ATOM 883 C C . LEU A 1 111 ? -15.640 18.746 5.713 1.00 88.00 111 LEU A C 1
ATOM 885 O O . LEU A 1 111 ? -16.313 18.559 4.694 1.00 88.00 111 LEU A O 1
ATOM 889 N N . PRO A 1 112 ? -14.989 19.900 5.952 1.00 87.62 112 PRO A N 1
ATOM 890 C CA . PRO A 1 112 ? -15.043 21.049 5.051 1.00 87.62 112 PRO A CA 1
ATOM 891 C C . PRO A 1 112 ? -14.533 20.693 3.648 1.00 87.62 112 PRO A C 1
ATOM 893 O O . PRO A 1 112 ? -13.603 19.898 3.492 1.00 87.62 112 PRO A O 1
ATOM 896 N N . GLU A 1 113 ? -15.160 21.264 2.619 1.00 85.44 113 GLU A N 1
ATOM 897 C CA . GLU A 1 113 ? -14.840 20.973 1.214 1.00 85.44 113 GLU A CA 1
ATOM 898 C C . GLU A 1 113 ? -13.594 21.710 0.711 1.00 85.44 113 GLU A C 1
ATOM 900 O O . GLU A 1 113 ? -12.901 21.217 -0.177 1.00 85.44 113 GLU A O 1
ATOM 905 N N . ASP A 1 114 ? -13.294 22.869 1.292 1.00 86.00 114 ASP A N 1
ATOM 906 C CA . ASP A 1 114 ? -12.205 23.768 0.909 1.00 86.00 114 ASP A CA 1
ATOM 907 C C . ASP A 1 114 ? -10.851 23.388 1.528 1.00 86.00 114 ASP A C 1
ATOM 909 O O . ASP A 1 114 ? -9.801 23.842 1.066 1.00 86.00 114 ASP A O 1
ATOM 913 N N . LEU A 1 115 ? -10.844 22.516 2.541 1.00 82.88 115 LEU A N 1
ATOM 914 C CA . LEU A 1 115 ? -9.619 22.057 3.192 1.00 82.88 115 LEU A CA 1
ATOM 915 C C . LEU A 1 115 ? -9.200 20.674 2.691 1.00 82.88 115 LEU A C 1
ATOM 917 O O . LEU A 1 115 ? -9.916 19.682 2.817 1.00 82.88 115 LEU A O 1
ATOM 921 N N . ALA A 1 116 ? -7.961 20.579 2.200 1.00 81.25 116 ALA A N 1
ATOM 922 C CA . ALA A 1 116 ? -7.396 19.310 1.742 1.00 81.25 116 ALA A CA 1
ATOM 923 C C . ALA A 1 116 ? -7.257 18.274 2.875 1.00 81.25 116 ALA A C 1
ATOM 925 O O . ALA A 1 116 ? -7.404 17.073 2.642 1.00 81.25 116 ALA A O 1
ATOM 926 N N . VAL A 1 117 ? -6.934 18.732 4.089 1.00 85.06 117 VAL A N 1
ATOM 927 C CA . VAL A 1 117 ? -6.689 17.895 5.270 1.00 85.06 117 VAL A CA 1
ATOM 928 C C . VAL A 1 117 ? -7.050 18.681 6.529 1.00 85.06 117 VAL A C 1
ATOM 930 O O . VAL A 1 117 ? -6.569 19.802 6.696 1.00 85.06 117 VAL A O 1
ATOM 933 N N . VAL A 1 118 ? -7.802 18.071 7.444 1.00 83.94 118 VAL A N 1
ATOM 934 C CA . VAL A 1 118 ? -8.120 18.626 8.769 1.00 83.94 118 VAL A CA 1
ATOM 935 C C . VAL A 1 118 ? -7.578 17.742 9.885 1.00 83.94 118 VAL A C 1
ATOM 937 O O . VAL A 1 118 ? -7.312 16.563 9.662 1.00 83.94 118 VAL A O 1
ATOM 940 N N . ASP A 1 119 ? -7.416 18.299 11.081 1.00 82.38 119 ASP A N 1
ATOM 941 C CA . ASP A 1 119 ? -7.149 17.520 12.292 1.00 82.38 119 ASP A CA 1
ATOM 942 C C . ASP A 1 119 ? -8.477 16.981 12.847 1.00 82.38 119 ASP A C 1
ATOM 944 O O . ASP A 1 119 ? -9.356 17.748 13.242 1.00 82.38 119 ASP A O 1
ATOM 948 N N . VAL A 1 120 ? -8.644 15.662 12.825 1.00 76.38 120 VAL A N 1
ATOM 949 C CA . VAL A 1 120 ? -9.744 14.966 13.487 1.00 76.38 120 VAL A CA 1
ATOM 950 C C . VAL A 1 120 ? -9.267 14.635 14.895 1.00 76.38 120 VAL A C 1
ATOM 952 O O . VAL A 1 120 ? -8.505 13.690 15.110 1.00 76.38 120 VAL A O 1
ATOM 955 N N . GLY A 1 121 ? -9.691 15.462 15.852 1.00 67.62 121 GLY A N 1
ATOM 956 C CA . GLY A 1 121 ? -9.328 15.299 17.254 1.00 67.62 121 GLY A CA 1
ATOM 957 C C . GLY A 1 121 ? -9.691 13.910 17.786 1.00 67.62 121 GLY A C 1
ATOM 958 O O . GLY A 1 121 ? -10.693 13.313 17.390 1.00 67.62 121 GLY A O 1
ATOM 959 N N . ALA A 1 122 ? -8.879 13.403 18.716 1.00 66.19 122 ALA A N 1
ATOM 960 C CA . ALA A 1 122 ? -9.184 12.150 19.400 1.00 66.19 122 ALA A CA 1
ATOM 961 C C . ALA A 1 122 ? -10.548 12.243 20.108 1.00 66.19 122 ALA A C 1
ATOM 963 O O . ALA A 1 122 ? -10.890 13.283 20.674 1.00 66.19 122 ALA A O 1
ATOM 964 N N . GLY A 1 123 ? -11.319 11.156 20.094 1.00 64.94 123 GLY A N 1
ATOM 965 C CA . GLY A 1 123 ? -12.629 11.089 20.740 1.00 64.94 123 GLY A CA 1
ATOM 966 C C . GLY A 1 123 ? -13.810 11.508 19.862 1.00 64.94 123 GLY A C 1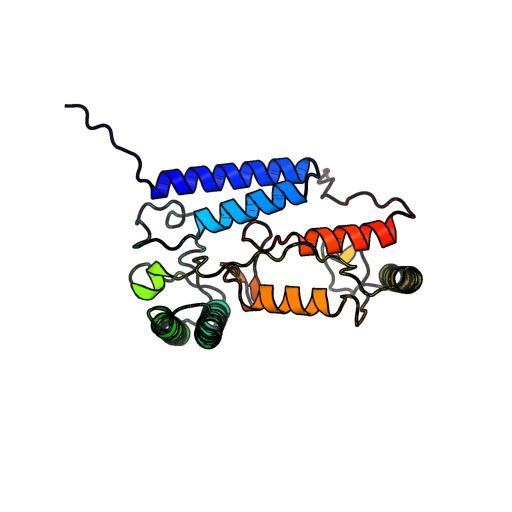
ATOM 967 O O . GLY A 1 123 ?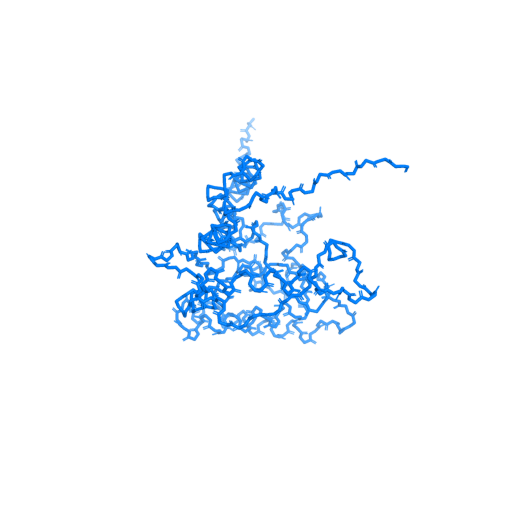 -14.946 11.330 20.299 1.00 64.94 123 GLY A O 1
ATOM 968 N N . VAL A 1 124 ? -13.584 11.976 18.623 1.00 71.25 124 VAL A N 1
ATOM 969 C CA . VAL A 1 124 ? -14.663 12.169 17.626 1.00 71.25 124 VAL A CA 1
ATOM 970 C C . VAL A 1 124 ? -15.398 10.847 17.375 1.00 71.25 124 VAL A C 1
ATOM 972 O O . VAL A 1 124 ? -16.623 10.813 17.283 1.00 71.25 124 VAL A O 1
ATOM 975 N N . SER A 1 125 ? -14.663 9.732 17.329 1.00 76.06 125 SER A N 1
ATOM 976 C CA . SER A 1 125 ? -15.238 8.389 17.385 1.00 76.06 125 SER A CA 1
ATOM 977 C C . SER A 1 125 ? -14.210 7.384 17.889 1.00 76.06 125 SER A C 1
ATOM 979 O O . SER A 1 125 ? -13.176 7.183 17.257 1.00 76.06 125 SER A O 1
ATOM 981 N N . LYS A 1 126 ? -14.539 6.655 18.963 1.00 78.94 126 LYS A N 1
ATOM 982 C CA . LYS A 1 126 ? -13.677 5.583 19.500 1.00 78.94 126 LYS A CA 1
ATOM 983 C C . LYS A 1 126 ? -13.339 4.511 18.458 1.00 78.94 126 LYS A C 1
ATOM 985 O O . LYS A 1 126 ? -12.257 3.933 18.485 1.00 78.94 126 LYS A O 1
ATOM 990 N N . ALA A 1 127 ? -14.266 4.231 17.539 1.00 81.00 127 ALA A N 1
ATOM 991 C CA . ALA A 1 127 ? -14.038 3.274 16.458 1.00 81.00 127 ALA A CA 1
ATOM 992 C C . ALA A 1 127 ? -12.998 3.797 15.452 1.00 81.00 127 ALA A C 1
ATOM 994 O O . ALA A 1 127 ? -12.139 3.037 15.004 1.00 81.00 127 ALA A O 1
ATOM 995 N N . MET A 1 128 ? -13.048 5.098 15.146 1.00 81.12 128 MET A N 1
ATOM 996 C CA . MET A 1 128 ? -12.059 5.771 14.306 1.00 81.12 128 MET A CA 1
ATOM 997 C C . MET A 1 128 ? -10.698 5.842 15.002 1.00 81.12 128 MET A C 1
ATOM 999 O O . MET A 1 128 ? -9.711 5.432 14.402 1.00 81.12 128 MET A O 1
ATOM 1003 N N . ASP A 1 129 ? -10.648 6.242 16.276 1.00 78.75 129 ASP A N 1
ATOM 1004 C CA . ASP A 1 129 ? -9.406 6.341 17.064 1.00 78.75 129 ASP A CA 1
ATOM 1005 C C . ASP A 1 129 ? -8.621 5.021 17.115 1.00 78.75 129 ASP A C 1
ATOM 1007 O O . ASP A 1 129 ? -7.390 5.005 17.227 1.00 78.75 129 ASP A O 1
ATOM 1011 N N . ARG A 1 130 ? -9.339 3.895 17.038 1.00 81.69 130 ARG A N 1
ATOM 1012 C CA . ARG A 1 130 ? -8.750 2.559 17.074 1.00 81.69 130 ARG A CA 1
ATOM 1013 C C . ARG A 1 130 ? -8.174 2.118 15.730 1.00 81.69 130 ARG A C 1
ATOM 1015 O O . ARG A 1 130 ? -7.143 1.455 15.729 1.00 81.69 130 ARG A O 1
ATOM 1022 N N . ILE A 1 131 ? -8.828 2.434 14.608 1.00 87.50 131 ILE A N 1
ATOM 1023 C CA . ILE A 1 131 ? -8.524 1.841 13.287 1.00 87.50 131 ILE A CA 1
ATOM 1024 C C . ILE A 1 131 ? -7.901 2.832 12.302 1.00 87.50 131 ILE A C 1
ATOM 1026 O O . ILE A 1 131 ? -7.166 2.412 11.407 1.00 87.50 131 ILE A O 1
ATOM 1030 N N . TYR A 1 132 ? -8.152 4.131 12.444 1.00 88.81 132 TYR A N 1
ATOM 1031 C CA . TYR A 1 132 ? -7.655 5.116 11.494 1.00 88.81 132 TYR A CA 1
ATOM 1032 C C . TYR A 1 132 ? -6.125 5.093 11.412 1.00 88.81 132 TYR A C 1
ATOM 1034 O O . TYR A 1 132 ? -5.420 5.105 12.423 1.00 88.81 132 TYR A O 1
ATOM 1042 N N . ASN A 1 133 ? -5.618 5.014 10.178 1.00 89.81 133 ASN A N 1
ATOM 1043 C CA . ASN A 1 133 ? -4.199 4.858 9.872 1.00 89.81 133 ASN A CA 1
ATOM 1044 C C . ASN A 1 133 ? -3.502 3.703 10.618 1.00 89.81 133 ASN A C 1
ATOM 1046 O O . ASN A 1 133 ? -2.329 3.798 10.993 1.00 89.81 133 ASN A O 1
ATOM 1050 N N . ARG A 1 134 ? -4.220 2.584 10.787 1.00 90.44 134 ARG A N 1
ATOM 1051 C CA . ARG A 1 134 ? -3.671 1.291 11.207 1.00 90.44 134 ARG A CA 1
ATOM 1052 C C . ARG A 1 134 ? -3.495 0.341 10.028 1.00 90.44 134 ARG A C 1
ATOM 1054 O O . ARG A 1 134 ? -4.304 0.295 9.108 1.00 90.44 134 ARG A O 1
ATOM 1061 N N . ALA A 1 135 ? -2.447 -0.464 10.118 1.00 92.81 135 ALA A N 1
ATOM 1062 C CA . ALA A 1 135 ? -2.163 -1.582 9.237 1.00 92.81 135 ALA A CA 1
ATOM 1063 C C . ALA A 1 135 ? -3.023 -2.789 9.648 1.00 92.81 135 ALA A C 1
ATOM 1065 O O . ALA A 1 135 ? -2.532 -3.722 10.283 1.00 92.81 135 ALA A O 1
ATOM 1066 N N . VAL A 1 136 ? -4.325 -2.740 9.359 1.00 94.31 136 VAL A N 1
ATOM 1067 C CA . VAL A 1 136 ? -5.274 -3.802 9.744 1.00 94.31 136 VAL A CA 1
ATOM 1068 C C . VAL A 1 136 ? -5.212 -5.009 8.812 1.00 94.31 136 VAL A C 1
ATOM 1070 O O . VAL A 1 136 ? -5.532 -6.117 9.234 1.00 94.31 136 VAL A O 1
ATOM 1073 N N . TYR A 1 137 ? -4.756 -4.806 7.576 1.00 96.06 137 TYR A N 1
ATOM 1074 C CA . TYR A 1 137 ? -4.456 -5.875 6.636 1.00 96.06 137 TYR A CA 1
ATOM 1075 C C . TYR A 1 137 ? -3.276 -5.453 5.760 1.00 96.06 137 TYR A C 1
ATOM 1077 O O . TYR A 1 137 ? -3.355 -4.465 5.039 1.00 96.06 137 TYR A O 1
ATOM 1085 N N . LEU A 1 138 ? -2.162 -6.180 5.825 1.00 95.75 138 LEU A N 1
ATOM 1086 C CA . LEU A 1 138 ? -1.002 -5.942 4.968 1.00 95.75 138 LEU A CA 1
ATOM 1087 C C . LEU A 1 138 ? -0.599 -7.240 4.289 1.00 95.75 138 LEU A C 1
ATOM 1089 O O . LEU A 1 138 ? -0.379 -8.252 4.954 1.00 95.75 138 LEU A O 1
ATOM 1093 N N . THR A 1 139 ? -0.430 -7.174 2.975 1.00 94.44 139 THR A N 1
ATOM 1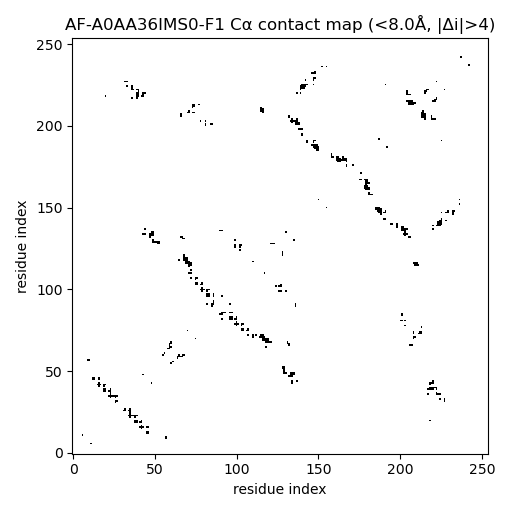094 C CA . THR A 1 139 ? 0.257 -8.200 2.196 1.00 94.44 139 THR A CA 1
ATOM 1095 C C . THR A 1 139 ? 1.597 -7.657 1.710 1.00 94.44 139 THR A C 1
ATOM 1097 O O . THR A 1 139 ? 1.840 -6.448 1.686 1.00 94.44 139 THR A O 1
ATOM 1100 N N . HIS A 1 140 ? 2.514 -8.563 1.380 1.00 93.81 140 HIS A N 1
ATOM 1101 C CA . HIS A 1 140 ? 3.857 -8.226 0.912 1.00 93.81 140 HIS A CA 1
ATOM 1102 C C . HIS A 1 140 ? 4.225 -9.206 -0.200 1.00 93.81 140 HIS A C 1
ATOM 1104 O O . HIS A 1 140 ? 4.777 -10.270 0.083 1.00 93.81 140 HIS A O 1
ATOM 1110 N N . PRO A 1 141 ? 3.796 -8.944 -1.448 1.00 95.50 141 PRO A N 1
ATOM 1111 C CA . PRO A 1 141 ? 3.968 -9.899 -2.529 1.00 95.50 141 PRO A CA 1
ATOM 1112 C C . PRO A 1 141 ? 5.453 -10.167 -2.766 1.00 95.50 141 PRO A C 1
ATOM 1114 O O . PRO A 1 141 ? 6.247 -9.250 -2.988 1.00 95.50 141 PRO A O 1
ATOM 1117 N N . GLY A 1 142 ? 5.815 -11.448 -2.713 1.00 96.12 142 GLY A N 1
ATOM 1118 C CA . GLY A 1 142 ? 7.161 -11.903 -3.025 1.00 96.12 142 GLY A CA 1
ATOM 1119 C C . GLY A 1 142 ? 7.517 -11.695 -4.497 1.00 96.12 142 GLY A C 1
ATOM 1120 O O . GLY A 1 142 ? 6.695 -11.280 -5.316 1.00 96.12 142 GLY A O 1
ATOM 1121 N N . ARG A 1 143 ? 8.763 -12.028 -4.833 1.00 96.19 143 ARG A N 1
ATOM 1122 C CA . ARG A 1 143 ? 9.209 -12.117 -6.225 1.00 96.19 143 ARG A CA 1
ATOM 1123 C C . ARG A 1 143 ? 8.388 -13.169 -6.975 1.00 96.19 143 ARG A C 1
ATOM 1125 O O . ARG A 1 143 ? 7.982 -14.182 -6.401 1.00 96.19 143 ARG A O 1
ATOM 1132 N N . LEU A 1 144 ? 8.167 -12.936 -8.261 1.00 97.44 144 LEU A N 1
ATOM 1133 C CA . LEU A 1 144 ? 7.574 -13.921 -9.152 1.00 97.44 144 LEU A CA 1
ATOM 1134 C C . LEU A 1 144 ? 8.636 -14.937 -9.596 1.00 97.44 144 LEU A C 1
ATOM 1136 O O . LEU A 1 144 ? 9.804 -14.580 -9.743 1.00 97.44 144 LEU A O 1
ATOM 1140 N N . PRO A 1 145 ? 8.248 -16.198 -9.864 1.00 95.81 145 PRO A N 1
ATOM 1141 C CA . PRO A 1 145 ? 9.174 -17.208 -10.382 1.00 95.81 145 PRO A CA 1
ATOM 1142 C C . PRO A 1 145 ? 9.633 -16.928 -11.824 1.00 95.81 145 PRO A C 1
ATOM 1144 O O . PRO A 1 145 ? 10.632 -17.486 -12.267 1.00 95.81 145 PRO A O 1
ATOM 1147 N N . GLY A 1 146 ? 8.895 -16.096 -12.563 1.00 93.19 146 GLY A N 1
ATOM 1148 C CA . GLY A 1 146 ? 9.217 -15.658 -13.921 1.00 93.19 146 GLY A CA 1
ATOM 1149 C C . GLY A 1 146 ? 9.349 -14.135 -14.012 1.00 93.19 146 GLY A C 1
ATOM 1150 O O . GLY A 1 146 ? 9.267 -13.460 -12.982 1.00 93.19 146 GLY A O 1
ATOM 1151 N N . PRO A 1 147 ? 9.524 -13.590 -15.228 1.00 93.19 147 PRO A N 1
ATOM 1152 C CA . PRO A 1 147 ? 9.733 -12.162 -15.421 1.00 93.19 147 PRO A CA 1
ATOM 1153 C C . PRO A 1 147 ? 8.506 -11.342 -14.997 1.00 93.19 147 PRO A C 1
ATOM 1155 O O . PRO A 1 147 ? 7.352 -11.683 -15.293 1.00 93.19 147 PRO A O 1
ATOM 1158 N N . ALA A 1 148 ? 8.765 -10.244 -14.296 1.00 96.00 148 ALA A N 1
ATOM 1159 C CA . ALA A 1 148 ? 7.755 -9.269 -13.912 1.00 96.00 148 ALA A CA 1
ATOM 1160 C C . ALA A 1 148 ? 7.480 -8.258 -15.039 1.00 96.00 148 ALA A C 1
ATOM 1162 O O . ALA A 1 148 ? 6.360 -7.757 -15.154 1.00 96.00 148 ALA A O 1
ATOM 1163 N N . LEU A 1 149 ? 8.464 -7.998 -15.902 1.00 94.00 149 LEU A N 1
ATOM 1164 C CA . LEU A 1 149 ? 8.315 -7.237 -17.138 1.00 94.00 149 LEU A CA 1
ATOM 1165 C C . LEU A 1 149 ? 7.965 -8.155 -18.315 1.00 94.00 149 LEU A C 1
ATOM 1167 O O . LEU A 1 149 ? 8.538 -9.228 -18.481 1.00 94.00 149 LEU A O 1
ATOM 1171 N N . ALA A 1 150 ? 7.043 -7.711 -19.166 1.00 93.00 150 ALA A N 1
ATOM 1172 C CA . ALA A 1 150 ? 6.679 -8.395 -20.409 1.00 93.00 150 ALA A CA 1
ATOM 1173 C C . ALA A 1 150 ? 7.387 -7.824 -21.650 1.00 93.00 150 ALA A C 1
ATOM 1175 O O . ALA A 1 150 ? 7.159 -8.302 -22.758 1.00 93.00 150 ALA A O 1
ATOM 1176 N N . LEU A 1 151 ? 8.248 -6.816 -21.476 1.00 88.06 151 LEU A N 1
ATOM 1177 C CA . LEU A 1 151 ? 8.970 -6.182 -22.576 1.00 88.06 151 LEU A CA 1
ATOM 1178 C C . LEU A 1 151 ? 10.147 -7.037 -23.050 1.00 88.06 151 LEU A C 1
ATOM 1180 O O . LEU A 1 151 ? 10.970 -7.493 -22.253 1.00 88.06 151 LEU A O 1
ATOM 1184 N N . SER A 1 152 ? 10.298 -7.154 -24.365 1.00 87.19 152 SER A N 1
ATOM 1185 C CA . SER A 1 152 ? 11.559 -7.576 -24.969 1.00 87.19 152 SER A CA 1
ATOM 1186 C C . SER A 1 152 ? 12.638 -6.494 -24.823 1.00 87.19 152 SER A C 1
ATOM 1188 O O . SER A 1 152 ? 12.360 -5.308 -24.616 1.00 87.19 152 SER A O 1
ATOM 1190 N N . ALA A 1 153 ? 13.903 -6.884 -25.002 1.00 84.31 153 ALA A N 1
ATOM 1191 C CA . ALA A 1 153 ? 15.022 -5.942 -24.976 1.00 84.31 153 ALA A CA 1
ATOM 1192 C C . ALA A 1 153 ? 14.890 -4.830 -26.038 1.00 84.31 153 ALA A C 1
ATOM 1194 O O . ALA A 1 153 ? 15.235 -3.679 -25.771 1.00 84.31 153 ALA A O 1
ATOM 1195 N N . ALA A 1 154 ? 14.360 -5.157 -27.223 1.00 87.31 154 ALA A N 1
ATOM 1196 C CA . ALA A 1 154 ? 14.159 -4.196 -28.306 1.00 87.31 154 ALA A CA 1
ATOM 1197 C C . ALA A 1 154 ? 13.047 -3.184 -27.983 1.00 87.31 154 ALA A C 1
ATOM 1199 O O . ALA A 1 154 ? 13.223 -1.987 -28.204 1.00 87.31 154 ALA A O 1
ATOM 1200 N N . GLU A 1 155 ? 11.927 -3.640 -27.415 1.00 88.94 155 GLU A N 1
ATOM 1201 C CA . GLU A 1 155 ? 10.823 -2.760 -27.006 1.00 88.94 155 GLU A CA 1
ATOM 1202 C C . GLU A 1 155 ? 11.240 -1.815 -25.882 1.00 88.94 155 GLU A C 1
ATOM 1204 O O . GLU A 1 155 ? 10.911 -0.628 -25.911 1.00 88.94 155 GLU A O 1
ATOM 1209 N N . ALA A 1 156 ? 12.013 -2.313 -24.918 1.00 85.00 156 ALA A N 1
ATOM 1210 C CA . ALA A 1 156 ? 12.539 -1.480 -23.851 1.00 85.00 156 ALA A CA 1
ATOM 1211 C C . ALA A 1 156 ? 13.524 -0.419 -24.368 1.00 85.00 156 ALA A C 1
ATOM 1213 O O . ALA A 1 156 ? 13.483 0.724 -23.911 1.00 85.00 156 ALA A O 1
ATOM 1214 N N . GLU A 1 157 ? 14.375 -0.750 -25.347 1.00 84.44 157 GLU A N 1
ATOM 1215 C CA . GLU A 1 157 ? 15.256 0.240 -25.978 1.00 84.44 157 GLU A CA 1
ATOM 1216 C C . GLU A 1 157 ? 14.467 1.284 -26.772 1.00 84.44 157 GLU A C 1
ATOM 1218 O O . GLU A 1 157 ? 14.731 2.480 -26.648 1.00 84.44 157 GLU A O 1
ATOM 1223 N N . ALA A 1 158 ? 13.445 0.866 -27.519 1.00 87.75 158 ALA A N 1
ATOM 1224 C CA . ALA A 1 158 ? 12.562 1.791 -28.220 1.00 87.75 158 ALA A CA 1
ATOM 1225 C C . ALA A 1 158 ? 11.842 2.740 -27.245 1.00 87.75 158 ALA A C 1
ATOM 1227 O O . ALA A 1 158 ? 11.782 3.949 -27.485 1.00 87.75 158 ALA A O 1
ATOM 1228 N N . LEU A 1 159 ? 11.345 2.224 -26.114 1.00 86.38 159 LEU A N 1
ATOM 1229 C CA . LEU A 1 159 ? 10.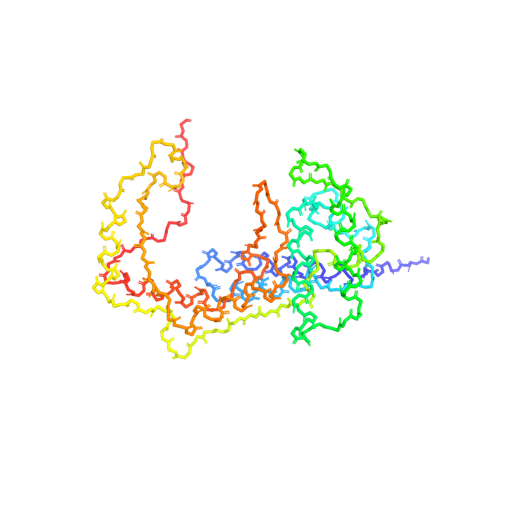718 3.034 -25.070 1.00 86.38 159 LEU A CA 1
ATOM 1230 C C . LEU A 1 159 ? 11.694 4.068 -24.490 1.00 86.38 159 LEU A C 1
ATOM 1232 O O . LEU A 1 159 ? 11.326 5.232 -24.336 1.00 86.38 159 LEU A O 1
ATOM 1236 N N . ARG A 1 160 ? 12.949 3.678 -24.238 1.00 80.00 160 ARG A N 1
ATOM 1237 C CA . ARG A 1 160 ? 14.008 4.603 -23.805 1.00 80.00 160 ARG A CA 1
ATOM 1238 C C . ARG A 1 160 ? 14.331 5.658 -24.853 1.00 80.00 160 ARG A C 1
ATOM 1240 O O . ARG A 1 160 ? 14.514 6.819 -24.499 1.00 80.00 160 ARG A O 1
ATOM 1247 N N . GLY A 1 161 ? 14.393 5.273 -26.126 1.00 84.00 161 GLY A N 1
ATOM 1248 C CA . GLY A 1 161 ? 14.583 6.205 -27.235 1.00 84.00 161 GLY A CA 1
ATOM 1249 C C . GLY A 1 161 ? 13.503 7.285 -27.238 1.00 84.00 161 GLY A C 1
ATOM 1250 O O . GLY A 1 161 ? 13.826 8.470 -27.266 1.00 84.00 161 GLY A O 1
ATOM 1251 N N . ARG A 1 162 ? 12.231 6.885 -27.089 1.00 85.69 162 ARG A N 1
ATOM 1252 C CA . ARG A 1 162 ? 11.105 7.825 -26.953 1.00 85.69 162 ARG A CA 1
ATOM 1253 C C . ARG A 1 162 ? 11.245 8.722 -25.726 1.00 85.69 162 ARG A C 1
ATOM 1255 O O . ARG A 1 162 ? 11.072 9.923 -25.853 1.00 85.69 162 ARG A O 1
ATOM 1262 N N . PHE A 1 163 ? 11.615 8.159 -24.578 1.00 83.00 163 PHE A N 1
ATOM 1263 C CA . PHE A 1 163 ? 11.817 8.913 -23.337 1.00 83.00 163 PHE A CA 1
ATOM 1264 C C . PHE A 1 163 ? 12.950 9.942 -23.442 1.00 83.00 163 PHE A C 1
ATOM 1266 O O . PHE A 1 163 ? 12.854 11.021 -22.880 1.00 83.00 163 PHE A O 1
ATOM 1273 N N . ARG A 1 164 ? 14.038 9.640 -24.159 1.00 80.69 164 ARG A N 1
ATOM 1274 C CA . ARG A 1 164 ? 15.140 10.595 -24.376 1.00 80.69 164 ARG A CA 1
ATOM 1275 C C . ARG A 1 164 ? 14.794 11.674 -25.398 1.00 80.69 164 ARG A C 1
ATOM 1277 O O . ARG A 1 164 ? 15.323 12.774 -25.308 1.00 80.69 164 ARG A O 1
ATOM 1284 N N . ALA A 1 165 ? 13.970 11.333 -26.386 1.00 81.62 165 ALA A N 1
ATOM 1285 C CA . ALA A 1 165 ? 13.588 12.233 -27.468 1.00 81.62 165 ALA A CA 1
ATOM 1286 C C . ALA A 1 165 ? 12.382 13.120 -27.127 1.00 81.62 165 ALA A C 1
ATOM 1288 O O . ALA A 1 165 ? 12.144 14.104 -27.818 1.00 81.62 165 ALA A O 1
ATOM 1289 N N . SER A 1 166 ? 11.597 12.770 -26.107 1.00 77.88 166 SER A N 1
ATOM 1290 C CA . SER A 1 166 ? 10.445 13.567 -25.694 1.00 77.88 166 SER A CA 1
ATOM 1291 C C . SER A 1 166 ? 10.888 14.836 -24.974 1.00 77.88 166 SER A C 1
ATOM 1293 O O . SER A 1 166 ? 11.613 14.767 -23.980 1.00 77.88 166 SER A O 1
ATOM 1295 N N . GLU A 1 167 ? 10.393 15.971 -25.449 1.00 72.94 167 GLU A N 1
ATOM 1296 C CA . GLU A 1 167 ? 10.469 17.244 -24.744 1.00 72.94 167 GLU A CA 1
ATOM 1297 C C . GLU A 1 167 ? 9.409 17.282 -23.644 1.00 72.94 167 GLU A C 1
ATOM 1299 O O . GLU A 1 167 ? 8.295 16.773 -23.799 1.00 72.94 167 GLU A O 1
ATOM 1304 N N . LEU A 1 168 ? 9.762 17.878 -22.513 1.00 70.88 168 LEU A N 1
ATOM 1305 C CA . LEU A 1 168 ? 8.805 18.116 -21.447 1.00 70.88 168 LEU A CA 1
ATOM 1306 C C . LEU A 1 168 ? 7.944 19.341 -21.754 1.00 70.88 168 LEU A C 1
ATOM 1308 O O . LEU A 1 168 ? 8.419 20.270 -22.410 1.00 70.88 168 LEU A O 1
ATOM 1312 N N . PRO A 1 169 ? 6.718 19.397 -21.214 1.00 70.94 169 PRO A N 1
ATOM 1313 C CA . PRO A 1 169 ? 5.936 20.625 -21.201 1.00 70.94 169 PRO A CA 1
ATOM 1314 C C . PRO A 1 169 ? 6.704 21.776 -20.532 1.00 70.94 169 PRO A C 1
ATOM 1316 O O . PRO A 1 169 ? 7.481 21.552 -19.602 1.00 70.94 169 PRO A O 1
ATOM 1319 N N . ALA A 1 170 ? 6.462 23.014 -20.970 1.00 71.19 170 ALA A N 1
ATOM 1320 C CA . ALA A 1 170 ? 7.149 24.203 -20.451 1.00 71.19 170 ALA A CA 1
ATOM 1321 C C . ALA A 1 170 ? 6.898 24.434 -18.946 1.00 71.19 170 ALA A C 1
ATOM 1323 O O . ALA A 1 170 ? 7.698 25.066 -18.260 1.00 71.19 170 ALA A O 1
ATOM 1324 N N . GLU A 1 171 ? 5.786 23.911 -18.437 1.00 72.94 171 GLU A N 1
ATOM 1325 C CA . GLU A 1 171 ? 5.373 23.932 -17.039 1.00 72.94 171 GLU A CA 1
ATOM 1326 C C . GLU A 1 171 ? 6.057 22.868 -16.158 1.00 72.94 171 GLU A C 1
ATOM 1328 O O . GLU A 1 171 ? 5.932 22.925 -14.930 1.00 72.94 171 GLU A O 1
ATOM 1333 N N . ALA A 1 172 ? 6.791 21.913 -16.743 1.00 67.88 172 ALA A N 1
ATOM 1334 C CA . ALA A 1 172 ? 7.529 20.914 -15.977 1.00 67.88 172 ALA A CA 1
ATOM 1335 C C . ALA A 1 172 ? 8.670 21.585 -15.196 1.00 67.88 172 ALA A C 1
ATOM 1337 O O . ALA A 1 172 ? 9.555 22.230 -15.758 1.00 67.88 172 ALA A O 1
ATOM 1338 N N . SER A 1 173 ? 8.673 21.417 -13.874 1.00 57.66 173 SER A N 1
ATOM 1339 C CA . SER A 1 173 ? 9.689 21.986 -12.985 1.00 57.66 173 SER A CA 1
ATOM 1340 C C . SER A 1 173 ? 10.195 20.929 -11.999 1.00 57.66 173 SER A C 1
ATOM 1342 O O . SER A 1 173 ? 9.453 20.056 -11.560 1.00 57.66 173 SER A O 1
ATOM 1344 N N . GLY A 1 174 ? 11.488 20.964 -11.655 1.00 61.59 174 GLY A N 1
ATOM 1345 C CA . GLY A 1 174 ? 12.103 20.005 -10.721 1.00 61.59 174 GLY A CA 1
ATOM 1346 C C . GLY A 1 174 ? 12.819 18.827 -11.398 1.00 61.59 174 GLY A C 1
ATOM 1347 O O . GLY A 1 174 ? 13.428 18.996 -12.448 1.00 61.59 174 GLY A O 1
ATOM 1348 N N . CYS A 1 175 ? 12.807 17.635 -10.782 1.00 49.38 175 CYS A N 1
ATOM 1349 C CA . CYS A 1 175 ? 13.489 16.439 -11.324 1.00 49.38 175 CYS A CA 1
ATOM 1350 C C . CYS A 1 175 ? 12.894 15.974 -12.661 1.00 49.38 175 CYS A C 1
ATOM 1352 O O . CYS A 1 175 ? 13.583 15.336 -13.453 1.00 49.38 175 CYS A O 1
ATOM 1354 N N . GLU A 1 176 ? 11.628 16.312 -12.905 1.00 52.41 176 GLU A N 1
ATOM 1355 C CA . GLU A 1 176 ? 10.941 16.063 -14.167 1.00 52.41 176 GLU A CA 1
ATOM 1356 C C . GLU A 1 176 ? 11.658 16.783 -15.305 1.00 52.41 176 GLU A C 1
ATOM 1358 O O . GLU A 1 176 ? 11.941 16.125 -16.288 1.00 52.41 176 GLU A O 1
ATOM 1363 N N . ALA A 1 177 ? 12.115 18.033 -15.106 1.00 55.50 177 ALA A N 1
ATOM 1364 C CA . ALA A 1 177 ? 12.873 18.843 -16.075 1.00 55.50 177 ALA A CA 1
ATOM 1365 C C . ALA A 1 177 ? 14.156 18.179 -16.625 1.00 55.50 177 ALA A C 1
ATOM 1367 O O . ALA A 1 177 ? 14.724 18.648 -17.608 1.00 55.50 177 ALA A O 1
ATOM 1368 N N . GLN A 1 178 ? 14.644 17.113 -15.980 1.00 55.16 178 GLN A N 1
ATOM 1369 C CA . GLN A 1 178 ? 15.885 16.422 -16.343 1.00 55.16 178 GLN A CA 1
ATOM 1370 C C . GLN A 1 178 ? 15.664 15.227 -17.287 1.00 55.16 178 GLN A C 1
ATOM 1372 O O . GLN A 1 178 ? 16.640 14.644 -17.755 1.00 55.16 178 GLN A O 1
ATOM 1377 N N . ASN A 1 179 ? 14.415 14.840 -17.553 1.00 60.94 179 ASN A N 1
ATOM 1378 C CA . ASN A 1 179 ? 14.057 13.599 -18.238 1.00 60.94 179 ASN A CA 1
ATOM 1379 C C . ASN A 1 179 ? 12.844 13.802 -19.145 1.00 60.94 179 ASN A C 1
ATOM 1381 O O . ASN A 1 179 ? 11.964 14.568 -18.801 1.00 60.94 179 ASN A O 1
ATOM 1385 N N . GLY A 1 180 ? 12.723 13.082 -20.257 1.00 69.50 180 GLY A N 1
ATOM 1386 C CA . GLY A 1 180 ? 11.478 13.120 -21.024 1.00 69.50 180 GLY A CA 1
ATOM 1387 C C . GLY A 1 180 ? 10.364 12.242 -20.428 1.00 69.50 180 GLY A C 1
ATOM 1388 O O . GLY A 1 180 ? 10.502 11.689 -19.340 1.00 69.50 180 GLY A O 1
ATOM 1389 N N . VAL A 1 181 ? 9.237 12.099 -21.128 1.00 74.19 181 VAL A N 1
ATOM 1390 C CA . VAL A 1 181 ? 8.121 11.217 -20.754 1.00 74.19 181 VAL A CA 1
ATOM 1391 C C . VAL A 1 181 ? 7.809 10.292 -21.923 1.00 74.19 181 VAL A C 1
ATOM 1393 O O . VAL A 1 181 ? 7.621 10.733 -23.054 1.00 74.19 181 VAL A O 1
ATOM 1396 N N . ALA A 1 182 ? 7.704 8.993 -21.648 1.00 81.62 182 ALA A N 1
ATOM 1397 C CA . ALA A 1 182 ? 7.252 8.023 -22.633 1.00 81.62 182 ALA A CA 1
ATOM 1398 C C . ALA A 1 182 ? 6.227 7.067 -22.035 1.00 81.62 182 ALA A C 1
ATOM 1400 O O . ALA A 1 182 ? 6.332 6.654 -20.881 1.00 81.62 182 ALA A O 1
ATOM 1401 N N . PHE A 1 183 ? 5.259 6.691 -22.865 1.00 83.19 183 PHE A N 1
ATOM 1402 C CA . PHE A 1 183 ? 4.193 5.768 -22.510 1.00 83.19 183 PHE A CA 1
ATOM 1403 C C . PHE A 1 183 ? 4.429 4.415 -23.183 1.00 83.19 183 PHE A C 1
ATOM 1405 O O . PHE A 1 183 ? 4.941 4.332 -24.308 1.00 83.19 183 PHE A O 1
ATOM 1412 N N . ALA A 1 184 ? 4.071 3.350 -22.478 1.00 85.62 184 ALA A N 1
ATOM 1413 C CA . ALA A 1 184 ? 4.007 2.002 -23.013 1.00 85.62 184 ALA A CA 1
ATOM 1414 C C . ALA A 1 184 ? 2.885 1.237 -22.322 1.00 85.62 184 ALA A C 1
ATOM 1416 O O . ALA A 1 184 ? 2.737 1.302 -21.102 1.00 85.62 184 ALA A O 1
ATOM 1417 N N . ASP A 1 185 ? 2.149 0.479 -23.121 1.00 90.25 185 ASP A N 1
ATOM 1418 C CA . ASP A 1 185 ? 1.185 -0.497 -22.638 1.00 90.25 185 ASP A CA 1
ATOM 1419 C C . ASP A 1 185 ? 1.864 -1.851 -22.433 1.00 90.25 185 ASP A C 1
ATOM 1421 O O . ASP A 1 185 ? 2.935 -2.116 -22.982 1.00 90.25 185 ASP A O 1
ATOM 1425 N N . ASN A 1 186 ? 1.227 -2.719 -21.643 1.00 91.38 186 ASN A N 1
ATOM 1426 C CA . ASN A 1 186 ? 1.660 -4.105 -21.429 1.00 91.38 186 ASN A CA 1
ATOM 1427 C C . ASN A 1 186 ? 3.118 -4.245 -20.950 1.00 91.38 186 ASN A C 1
ATOM 1429 O O . ASN A 1 186 ? 3.789 -5.226 -21.252 1.00 91.38 186 ASN A O 1
ATOM 1433 N N . VAL A 1 187 ? 3.615 -3.266 -20.186 1.00 92.38 187 VAL A N 1
ATOM 1434 C CA . VAL A 1 187 ? 4.973 -3.295 -19.616 1.00 92.38 187 VAL A CA 1
ATOM 1435 C C . VAL A 1 187 ? 5.125 -4.422 -18.595 1.00 92.38 187 VAL A C 1
ATOM 1437 O O . VAL A 1 187 ? 6.168 -5.067 -18.527 1.00 92.38 187 VAL A O 1
ATOM 1440 N N . LEU A 1 188 ? 4.085 -4.654 -17.797 1.00 95.44 188 LEU A N 1
ATOM 1441 C CA . LEU A 1 188 ? 4.053 -5.689 -16.770 1.00 95.44 188 LEU A CA 1
ATOM 1442 C C . LEU A 1 188 ? 3.564 -7.010 -17.359 1.00 95.44 188 LEU A C 1
ATOM 1444 O O . LEU A 1 188 ? 2.628 -7.032 -18.159 1.00 95.44 188 LEU A O 1
ATOM 1448 N N . SER A 1 189 ? 4.138 -8.120 -16.897 1.00 96.69 189 SER A N 1
ATOM 1449 C CA . SER A 1 189 ? 3.545 -9.431 -17.139 1.00 96.69 189 SER A CA 1
ATOM 1450 C C . SER A 1 189 ? 2.158 -9.513 -16.486 1.00 96.69 189 SER A C 1
ATOM 1452 O O . SER A 1 189 ? 1.923 -8.859 -15.463 1.00 96.69 189 SER A O 1
ATOM 1454 N N . PRO A 1 190 ? 1.220 -10.319 -17.024 1.00 97.19 190 PRO A N 1
ATOM 1455 C CA . PRO A 1 190 ? -0.117 -10.443 -16.442 1.00 97.19 190 PRO A CA 1
ATOM 1456 C C . PRO A 1 190 ? -0.091 -10.819 -14.955 1.00 97.19 190 PRO A C 1
ATOM 1458 O O . PRO A 1 190 ? -0.872 -10.289 -14.169 1.00 97.19 190 PRO A O 1
ATOM 1461 N N . ALA A 1 191 ? 0.857 -11.675 -14.555 1.00 97.50 191 ALA A N 1
ATOM 1462 C CA . ALA A 1 191 ? 1.052 -12.067 -13.162 1.00 97.50 191 ALA A CA 1
ATOM 1463 C C . ALA A 1 191 ? 1.543 -10.905 -12.281 1.00 97.50 191 ALA A C 1
ATOM 1465 O O . ALA A 1 191 ? 1.066 -10.751 -11.159 1.00 97.50 191 ALA A O 1
ATOM 1466 N N . ALA A 1 192 ? 2.463 -10.068 -12.777 1.00 97.56 192 ALA A N 1
ATOM 1467 C CA . ALA A 1 192 ? 2.941 -8.899 -12.040 1.00 97.56 192 ALA A CA 1
ATOM 1468 C C . ALA A 1 192 ? 1.854 -7.832 -11.897 1.00 97.56 192 ALA A C 1
ATOM 1470 O O . ALA A 1 192 ? 1.680 -7.284 -10.809 1.00 97.56 192 ALA A O 1
ATOM 1471 N N . LEU A 1 193 ? 1.095 -7.570 -12.966 1.00 97.38 193 LEU A N 1
ATOM 1472 C CA . LEU A 1 193 ? -0.022 -6.630 -12.926 1.00 97.38 193 LEU A CA 1
ATOM 1473 C C . LEU A 1 193 ? -1.089 -7.079 -11.921 1.00 97.38 193 LEU A C 1
ATOM 1475 O O . LEU A 1 193 ? -1.483 -6.284 -11.072 1.00 97.38 193 LEU A O 1
ATOM 1479 N N . ASP A 1 194 ? -1.512 -8.344 -11.975 1.00 97.75 194 ASP A N 1
ATOM 1480 C CA . ASP A 1 194 ? -2.490 -8.907 -11.039 1.00 97.75 194 ASP A CA 1
ATOM 1481 C C . ASP A 1 194 ? -1.991 -8.847 -9.585 1.00 97.75 194 ASP A C 1
ATOM 1483 O O . ASP A 1 194 ? -2.708 -8.379 -8.698 1.00 97.75 194 ASP A O 1
ATOM 1487 N N . ALA A 1 195 ? -0.736 -9.237 -9.335 1.00 97.94 195 ALA A N 1
ATOM 1488 C CA . ALA A 1 195 ? -0.143 -9.188 -8.000 1.00 97.94 195 ALA A CA 1
ATOM 1489 C C . ALA A 1 195 ? -0.076 -7.757 -7.441 1.00 97.94 195 ALA A C 1
ATOM 1491 O O . ALA A 1 195 ? -0.448 -7.539 -6.287 1.00 97.94 195 ALA A O 1
ATOM 1492 N N . LEU A 1 196 ? 0.350 -6.778 -8.248 1.00 97.12 196 LEU A N 1
ATOM 1493 C CA . LEU A 1 196 ? 0.402 -5.373 -7.841 1.00 97.12 196 LEU A CA 1
ATOM 1494 C C . LEU A 1 196 ? -0.994 -4.783 -7.630 1.00 97.12 196 LEU A C 1
ATOM 1496 O O . LEU A 1 196 ? -1.215 -4.098 -6.636 1.00 97.12 196 LEU A O 1
ATOM 1500 N N . GLN A 1 197 ? -1.949 -5.054 -8.525 1.00 96.94 197 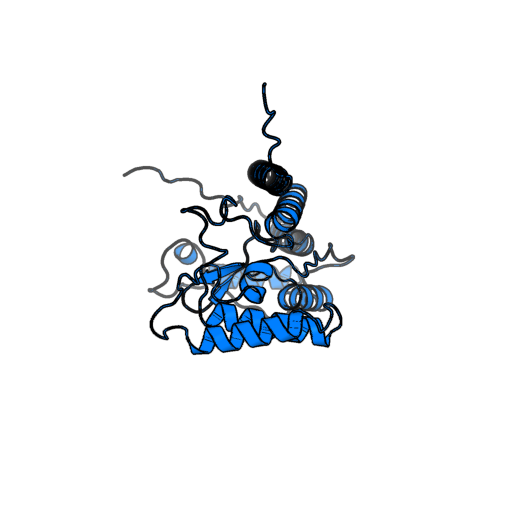GLN A N 1
ATOM 1501 C CA . GLN A 1 197 ? -3.324 -4.571 -8.380 1.00 96.94 197 GLN A CA 1
ATOM 1502 C C . GLN A 1 197 ? -3.974 -5.117 -7.113 1.00 96.94 197 GLN A C 1
ATOM 1504 O O . GLN A 1 197 ? -4.559 -4.347 -6.348 1.00 96.94 197 GLN A O 1
ATOM 1509 N N . ARG A 1 198 ? -3.838 -6.424 -6.867 1.00 97.38 198 ARG A N 1
ATOM 1510 C CA . ARG A 1 198 ? -4.312 -7.067 -5.640 1.00 97.38 198 ARG A CA 1
ATOM 1511 C C . ARG A 1 198 ? -3.677 -6.420 -4.413 1.00 97.38 198 ARG A C 1
ATOM 1513 O O . ARG A 1 198 ? -4.382 -5.959 -3.522 1.00 97.38 198 ARG A O 1
ATOM 1520 N N . TRP A 1 199 ? -2.351 -6.309 -4.406 1.00 96.94 199 TRP A N 1
ATOM 1521 C CA . TRP A 1 199 ? -1.598 -5.739 -3.293 1.00 96.94 199 TRP A CA 1
ATOM 1522 C C . TRP A 1 199 ? -1.995 -4.293 -2.977 1.00 96.94 199 TRP A C 1
ATOM 1524 O O . TRP A 1 199 ? -2.258 -3.978 -1.817 1.00 96.94 199 TRP A O 1
ATOM 1534 N N . CYS A 1 200 ? -2.107 -3.437 -3.996 1.00 96.06 200 CYS A N 1
ATOM 1535 C CA . CYS A 1 200 ? -2.514 -2.040 -3.847 1.00 96.06 200 CYS A CA 1
ATOM 1536 C C . CYS A 1 200 ? -3.956 -1.892 -3.341 1.00 96.06 200 CYS A C 1
ATOM 1538 O O . CYS A 1 200 ? -4.234 -0.985 -2.557 1.00 96.06 200 CYS A O 1
ATOM 1540 N N . ARG A 1 201 ? -4.871 -2.768 -3.776 1.00 95.62 201 ARG A N 1
ATOM 1541 C CA . ARG A 1 201 ? -6.281 -2.738 -3.357 1.00 95.62 201 ARG A CA 1
ATOM 1542 C C . ARG A 1 201 ? -6.476 -3.258 -1.939 1.00 95.62 201 ARG A C 1
ATOM 1544 O O . ARG A 1 201 ? -7.268 -2.694 -1.188 1.00 95.62 201 ARG A O 1
ATOM 1551 N N . GLU A 1 202 ? -5.765 -4.317 -1.575 1.00 96.62 202 GLU A N 1
ATOM 1552 C CA . GLU A 1 202 ? -6.003 -5.031 -0.322 1.00 96.62 202 GLU A CA 1
ATOM 1553 C C . GLU A 1 202 ? -5.151 -4.498 0.838 1.00 96.62 202 GLU A C 1
ATOM 1555 O O . GLU A 1 202 ? -5.634 -4.419 1.963 1.00 96.62 202 GLU A O 1
ATOM 1560 N N . SER A 1 203 ? -3.900 -4.086 0.609 1.00 97.06 203 SER A N 1
ATOM 1561 C CA . SER A 1 203 ? -3.052 -3.614 1.710 1.00 97.06 203 SER A CA 1
ATOM 1562 C C . SER A 1 203 ? -3.470 -2.239 2.219 1.00 97.06 203 SER A C 1
ATOM 1564 O O . SER A 1 203 ? -3.476 -1.247 1.486 1.00 97.06 203 SER A O 1
ATOM 1566 N N . THR A 1 204 ? -3.709 -2.144 3.523 1.00 96.50 204 THR A N 1
ATOM 1567 C CA . THR A 1 204 ? -4.022 -0.903 4.237 1.00 96.50 204 THR A CA 1
ATOM 1568 C C . THR A 1 204 ? -2.744 -0.124 4.562 1.00 96.50 204 THR A C 1
ATOM 1570 O O . THR A 1 204 ? -2.428 0.107 5.728 1.00 96.50 204 THR A O 1
ATOM 1573 N N . MET A 1 205 ? -1.965 0.213 3.529 1.00 95.06 205 MET A N 1
ATOM 1574 C CA . MET A 1 205 ? -0.672 0.922 3.615 1.00 95.06 205 MET A CA 1
ATOM 1575 C C . MET A 1 205 ? -0.750 2.415 3.257 1.00 95.06 205 MET A C 1
ATOM 1577 O O . MET A 1 205 ? 0.230 3.152 3.336 1.00 95.06 205 MET A O 1
ATOM 1581 N N . TRP A 1 206 ? -1.929 2.875 2.857 1.00 94.44 206 TRP A N 1
ATOM 1582 C CA . TRP A 1 206 ? -2.185 4.244 2.434 1.00 94.44 206 TRP A CA 1
ATOM 1583 C C . TRP A 1 206 ? -2.339 5.136 3.664 1.00 94.44 206 TRP A C 1
ATOM 1585 O O . TRP A 1 206 ? -3.446 5.279 4.164 1.00 94.44 206 TRP A O 1
ATOM 1595 N N . PHE A 1 207 ? -1.258 5.709 4.201 1.00 90.12 207 PHE A N 1
ATOM 1596 C CA . PHE A 1 207 ? -1.330 6.548 5.414 1.00 90.12 207 PHE A CA 1
ATOM 1597 C C . PHE A 1 207 ? -1.161 8.042 5.148 1.00 90.12 207 PHE A C 1
ATOM 1599 O O . PHE A 1 207 ? -1.500 8.862 6.005 1.00 90.12 207 PHE A O 1
ATOM 1606 N N . SER A 1 208 ? -0.666 8.415 3.968 1.00 85.19 208 SER A N 1
ATOM 1607 C CA . SER A 1 208 ? -0.465 9.809 3.599 1.00 85.19 208 SER A CA 1
ATOM 1608 C C . SER A 1 208 ? -1.618 10.336 2.755 1.00 85.19 208 SER A C 1
ATOM 1610 O O . SER A 1 208 ? -2.191 9.632 1.924 1.00 85.19 208 SER A O 1
ATOM 1612 N N . THR A 1 209 ? -1.949 11.607 2.956 1.00 84.19 209 THR A N 1
ATOM 1613 C CA . THR A 1 209 ? -2.951 12.329 2.175 1.00 84.19 209 THR A CA 1
ATOM 1614 C C . THR A 1 209 ? -2.365 13.660 1.730 1.00 84.19 209 THR A C 1
ATOM 1616 O O . THR A 1 209 ? -1.737 14.372 2.518 1.00 84.19 209 THR A O 1
ATOM 1619 N N . ARG A 1 210 ? -2.563 14.000 0.459 1.00 77.19 210 ARG A N 1
ATOM 1620 C CA . ARG A 1 210 ? -2.232 15.305 -0.121 1.00 77.19 210 ARG A CA 1
ATOM 1621 C C . ARG A 1 210 ? -3.460 15.871 -0.827 1.00 77.19 210 ARG A C 1
ATOM 1623 O O . ARG A 1 210 ? -4.481 15.196 -0.946 1.00 77.19 210 ARG A O 1
ATOM 1630 N N . ALA A 1 211 ? -3.378 17.120 -1.280 1.00 75.75 211 ALA A N 1
ATOM 1631 C CA . ALA A 1 211 ? -4.445 17.716 -2.074 1.00 75.75 211 ALA A CA 1
ATOM 1632 C C . ALA A 1 211 ? -4.674 16.875 -3.345 1.00 75.75 211 ALA A C 1
ATOM 1634 O O . ALA A 1 211 ? -3.812 16.811 -4.215 1.00 75.75 211 ALA A O 1
ATOM 1635 N N . GLY A 1 212 ? -5.818 16.191 -3.409 1.00 78.62 212 GLY A N 1
ATOM 1636 C CA . GLY A 1 212 ? -6.248 15.410 -4.571 1.00 78.62 212 GLY A CA 1
ATOM 1637 C C . GLY A 1 212 ? -5.898 13.918 -4.570 1.00 78.62 212 GLY A C 1
ATOM 1638 O O . GLY A 1 212 ? -6.455 13.204 -5.397 1.00 78.62 212 GLY A O 1
ATOM 1639 N N . TYR A 1 213 ? -5.052 13.408 -3.663 1.00 83.50 213 TYR A N 1
ATOM 1640 C CA . TYR A 1 213 ? -4.685 11.982 -3.673 1.00 83.50 213 TYR A CA 1
ATOM 1641 C C . TYR A 1 213 ? -4.243 11.417 -2.315 1.00 83.50 213 TYR A C 1
ATOM 1643 O O . TYR A 1 213 ? -3.809 12.143 -1.415 1.00 83.50 213 TYR A O 1
ATOM 1651 N N . VAL A 1 214 ? -4.336 10.090 -2.193 1.00 90.38 214 VAL A N 1
ATOM 1652 C CA . VAL A 1 214 ? -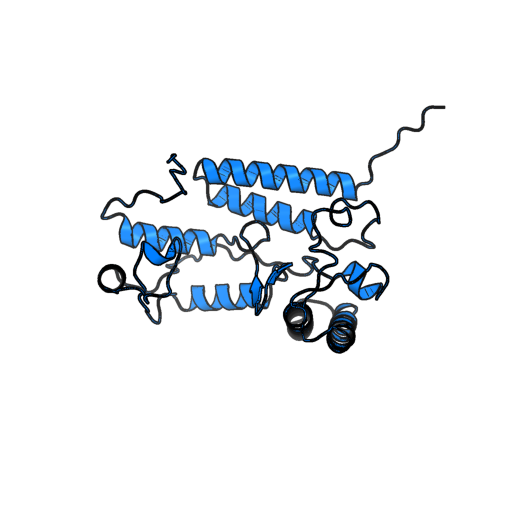3.760 9.300 -1.095 1.00 90.38 214 VAL A CA 1
ATOM 1653 C C . VAL A 1 214 ? -2.455 8.661 -1.550 1.00 90.38 214 VAL A C 1
ATOM 1655 O O . VAL A 1 214 ? -2.295 8.334 -2.725 1.00 90.38 214 VAL A O 1
ATOM 1658 N N . ALA A 1 215 ? -1.510 8.501 -0.633 1.00 89.62 215 ALA A N 1
ATOM 1659 C CA . ALA A 1 215 ? -0.196 7.965 -0.948 1.00 89.62 215 ALA A CA 1
ATOM 1660 C C . ALA A 1 215 ? 0.284 6.976 0.112 1.00 89.62 215 ALA A C 1
ATOM 1662 O O . ALA A 1 215 ? -0.033 7.094 1.299 1.00 89.62 215 ALA A O 1
ATOM 1663 N N . ALA A 1 216 ? 1.086 6.026 -0.355 1.00 91.44 216 ALA A N 1
ATOM 1664 C CA . ALA A 1 216 ? 1.879 5.125 0.456 1.00 91.44 216 ALA A CA 1
ATOM 1665 C C . ALA A 1 216 ? 3.347 5.297 0.048 1.00 91.44 216 ALA A C 1
ATOM 1667 O O . ALA A 1 216 ? 3.665 5.423 -1.136 1.00 91.44 216 ALA A O 1
ATOM 1668 N N . PHE A 1 217 ? 4.239 5.335 1.031 1.00 89.50 217 PHE A N 1
ATOM 1669 C CA . PHE A 1 217 ? 5.680 5.444 0.808 1.00 89.50 217 PHE A CA 1
ATOM 1670 C C . PHE A 1 217 ? 6.376 4.111 1.089 1.00 89.50 217 PHE A C 1
ATOM 1672 O O . PHE A 1 217 ? 5.836 3.247 1.779 1.00 89.50 217 PHE A O 1
ATOM 1679 N N . MET A 1 218 ? 7.620 3.953 0.626 1.00 90.06 218 MET A N 1
ATOM 1680 C CA . MET A 1 218 ? 8.418 2.748 0.910 1.00 90.06 218 MET A CA 1
ATOM 1681 C C . MET A 1 218 ? 8.545 2.470 2.413 1.00 90.06 218 MET A C 1
ATOM 1683 O O . MET A 1 218 ? 8.498 1.324 2.842 1.00 90.06 218 MET A O 1
ATOM 1687 N N . GLN A 1 219 ? 8.629 3.519 3.232 1.00 87.50 219 GLN A N 1
ATOM 1688 C CA . GLN A 1 219 ? 8.693 3.418 4.696 1.00 87.50 219 GLN A CA 1
ATOM 1689 C C . GLN A 1 219 ? 7.365 2.963 5.335 1.00 87.50 219 GLN A C 1
ATOM 1691 O O . GLN A 1 219 ? 7.289 2.664 6.525 1.00 87.50 219 GLN A O 1
ATOM 1696 N N . GLU A 1 220 ? 6.297 2.940 4.541 1.00 87.69 220 GLU A N 1
ATOM 1697 C CA . GLU A 1 220 ? 4.917 2.676 4.931 1.00 87.69 220 GLU A CA 1
ATOM 1698 C C . GLU A 1 220 ? 4.390 1.381 4.313 1.00 87.69 220 GLU A C 1
ATOM 1700 O O . GLU A 1 220 ? 3.207 1.270 4.043 1.00 87.69 220 GLU A O 1
ATOM 1705 N N . ALA A 1 221 ? 5.268 0.395 4.117 1.00 92.69 221 ALA A N 1
ATOM 1706 C CA . ALA A 1 221 ? 4.961 -0.909 3.528 1.00 92.69 221 ALA A CA 1
ATOM 1707 C C . ALA A 1 221 ? 4.708 -0.927 2.010 1.00 92.69 221 ALA A C 1
ATOM 1709 O O . ALA A 1 221 ? 4.529 -2.017 1.481 1.00 92.69 221 ALA A O 1
ATOM 1710 N N . PHE A 1 222 ? 4.817 0.193 1.276 1.00 94.81 222 PHE A N 1
ATOM 1711 C CA . PHE A 1 222 ? 4.848 0.187 -0.200 1.00 94.81 222 PHE A CA 1
ATOM 1712 C C . PHE A 1 222 ? 6.241 -0.211 -0.727 1.00 94.81 222 PHE A C 1
ATOM 1714 O O . PHE A 1 222 ? 6.956 0.575 -1.346 1.00 94.81 222 PHE A O 1
ATOM 1721 N N . ASN A 1 223 ? 6.682 -1.421 -0.381 1.00 94.00 223 ASN A N 1
ATOM 1722 C CA . ASN A 1 223 ? 8.070 -1.869 -0.521 1.00 94.00 223 ASN A CA 1
ATOM 1723 C C . ASN A 1 223 ? 8.199 -3.372 -0.832 1.00 94.00 223 ASN A C 1
ATOM 1725 O O . ASN A 1 223 ? 9.135 -4.028 -0.386 1.00 94.00 223 ASN A O 1
ATOM 1729 N N . ALA A 1 224 ? 7.243 -3.955 -1.550 1.00 94.62 224 ALA A N 1
ATOM 1730 C CA . ALA A 1 224 ? 7.252 -5.384 -1.838 1.00 94.62 224 ALA A CA 1
ATOM 1731 C C . ALA A 1 224 ? 8.513 -5.854 -2.593 1.00 94.62 224 ALA A C 1
ATOM 1733 O O . ALA A 1 224 ? 8.986 -5.136 -3.478 1.00 94.62 224 ALA A O 1
ATOM 1734 N N . PRO A 1 225 ? 9.003 -7.086 -2.346 1.00 95.12 225 PRO A N 1
ATOM 1735 C CA . PRO A 1 225 ? 10.055 -7.711 -3.149 1.00 95.12 225 PRO A CA 1
ATOM 1736 C C . PRO A 1 225 ? 9.763 -7.705 -4.655 1.00 95.12 225 PRO A C 1
ATOM 1738 O O . PRO A 1 225 ? 10.682 -7.561 -5.458 1.00 95.12 225 PRO A O 1
ATOM 1741 N N . LEU A 1 226 ? 8.487 -7.778 -5.053 1.00 95.62 226 LEU A N 1
ATOM 1742 C CA . LEU A 1 226 ? 8.075 -7.622 -6.451 1.00 95.62 226 LEU A CA 1
ATOM 1743 C C . LEU A 1 226 ? 8.515 -6.278 -7.069 1.00 95.62 226 LEU A C 1
ATOM 1745 O O . LEU A 1 226 ? 8.905 -6.238 -8.233 1.00 95.62 226 LEU A O 1
ATOM 1749 N N . LEU A 1 227 ? 8.508 -5.178 -6.305 1.00 92.94 227 LEU A N 1
ATOM 1750 C CA . LEU A 1 227 ? 9.018 -3.888 -6.788 1.00 92.94 227 LEU A CA 1
ATOM 1751 C C . LEU A 1 227 ? 10.532 -3.930 -7.007 1.00 92.94 227 LEU A C 1
ATOM 1753 O O . LEU A 1 227 ? 11.024 -3.353 -7.975 1.00 92.94 227 LEU A O 1
ATOM 1757 N N . VAL A 1 228 ? 11.267 -4.636 -6.142 1.00 90.19 228 VAL A N 1
ATOM 1758 C CA . VAL A 1 228 ? 12.716 -4.828 -6.302 1.00 90.19 228 VAL A CA 1
ATOM 1759 C C . VAL A 1 228 ? 12.997 -5.604 -7.586 1.00 90.19 228 VAL A C 1
ATOM 1761 O O . VAL A 1 228 ? 13.822 -5.164 -8.383 1.00 90.19 228 VAL A O 1
ATOM 1764 N N . GLN A 1 229 ? 12.253 -6.684 -7.843 1.00 92.81 229 GLN A N 1
ATOM 1765 C CA . GLN A 1 229 ? 12.348 -7.432 -9.097 1.00 92.81 229 GLN A CA 1
ATOM 1766 C C . GLN A 1 229 ? 12.073 -6.545 -10.319 1.00 92.81 229 GLN A C 1
ATOM 1768 O O . GLN A 1 229 ? 12.838 -6.587 -11.274 1.00 92.81 229 GLN A O 1
ATOM 1773 N N . LEU A 1 230 ? 11.039 -5.699 -10.292 1.00 91.00 230 LEU A N 1
ATOM 1774 C CA . LEU A 1 230 ? 10.738 -4.78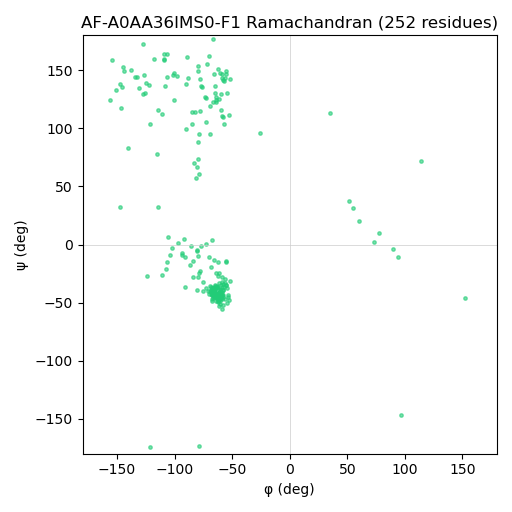2 -11.400 1.00 91.00 230 LEU A CA 1
ATOM 1775 C C . LEU A 1 230 ? 11.869 -3.782 -11.663 1.00 91.00 230 LEU A C 1
ATOM 1777 O O . LEU A 1 230 ? 12.218 -3.528 -12.817 1.00 91.00 230 LEU A O 1
ATOM 1781 N N . VAL A 1 231 ? 12.461 -3.226 -10.604 1.00 86.31 231 VAL A N 1
ATOM 1782 C CA . VAL A 1 231 ? 13.605 -2.311 -10.718 1.00 86.31 231 VAL A CA 1
ATOM 1783 C C . VAL A 1 231 ? 14.837 -3.040 -11.246 1.00 86.31 231 VAL A C 1
ATOM 1785 O O . VAL A 1 231 ? 15.541 -2.499 -12.099 1.00 86.31 231 VAL A O 1
ATOM 1788 N N . GLU A 1 232 ? 15.104 -4.254 -10.772 1.00 87.06 232 GLU A N 1
ATOM 1789 C CA . GLU A 1 232 ? 16.218 -5.083 -11.230 1.00 87.06 232 GLU A CA 1
ATOM 1790 C C . GLU A 1 232 ? 16.046 -5.516 -12.679 1.00 87.06 232 GLU A C 1
ATOM 1792 O O . GLU A 1 232 ? 17.001 -5.421 -13.436 1.00 87.06 232 GLU A O 1
ATOM 1797 N N . GLU A 1 233 ? 14.857 -5.940 -13.098 1.00 87.81 233 GLU A N 1
ATOM 1798 C CA . GLU A 1 233 ? 14.588 -6.325 -14.482 1.00 87.81 233 GLU A CA 1
ATOM 1799 C C . GLU A 1 233 ? 14.677 -5.121 -15.412 1.00 87.81 233 GLU A C 1
ATOM 1801 O O . GLU A 1 233 ? 15.329 -5.210 -16.449 1.00 87.81 233 GLU A O 1
ATOM 1806 N N . ASN A 1 234 ? 14.145 -3.963 -15.011 1.00 76.69 234 ASN A N 1
ATOM 1807 C CA . ASN A 1 234 ? 14.371 -2.724 -15.751 1.00 76.69 234 ASN A CA 1
ATOM 1808 C C . ASN A 1 234 ? 15.878 -2.418 -15.821 1.00 76.69 234 ASN A C 1
ATOM 1810 O O . ASN A 1 234 ? 16.416 -2.135 -16.889 1.00 76.69 234 ASN A O 1
ATOM 1814 N N . SER A 1 235 ? 16.593 -2.589 -14.705 1.00 66.19 235 SER A N 1
ATOM 1815 C CA . SER A 1 235 ? 18.041 -2.389 -14.634 1.00 66.19 235 SER A CA 1
ATOM 1816 C C . SER A 1 235 ? 18.820 -3.390 -15.491 1.00 66.19 235 SER A C 1
ATOM 1818 O O . SER A 1 235 ? 19.800 -3.005 -16.110 1.00 66.19 235 SER A O 1
ATOM 1820 N N . LEU A 1 236 ? 18.416 -4.655 -15.581 1.00 51.38 236 LEU A N 1
ATOM 1821 C CA . LEU A 1 236 ? 19.053 -5.701 -16.389 1.00 51.38 236 LEU A CA 1
ATOM 1822 C C . LEU A 1 236 ? 18.786 -5.487 -17.876 1.00 51.38 236 LEU A C 1
ATOM 1824 O O . LEU A 1 236 ? 19.702 -5.608 -18.685 1.00 51.38 236 LEU A O 1
ATOM 1828 N N . VAL A 1 237 ? 17.580 -5.037 -18.214 1.00 49.12 237 VAL A N 1
ATOM 1829 C CA . VAL A 1 237 ? 17.229 -4.543 -19.547 1.00 49.12 237 VAL A CA 1
ATOM 1830 C C . VAL A 1 237 ? 17.995 -3.246 -19.888 1.00 49.12 237 VAL A C 1
ATOM 1832 O O . VAL A 1 237 ? 18.045 -2.851 -21.054 1.00 49.12 237 VAL A O 1
ATOM 1835 N N . THR A 1 238 ? 18.638 -2.595 -18.906 1.00 43.16 238 THR A N 1
ATOM 1836 C CA . THR A 1 238 ? 19.528 -1.428 -19.095 1.00 43.16 238 THR A CA 1
ATOM 1837 C C . THR A 1 238 ? 21.029 -1.703 -18.909 1.00 43.16 238 THR A C 1
ATOM 1839 O O . THR A 1 238 ? 21.834 -0.950 -19.444 1.00 43.16 238 THR A O 1
ATOM 1842 N N . ARG A 1 239 ? 21.455 -2.764 -18.203 1.00 38.19 239 ARG A N 1
ATOM 1843 C CA . ARG A 1 239 ? 22.857 -3.004 -17.784 1.00 38.19 239 ARG A CA 1
ATOM 1844 C C . ARG A 1 239 ? 23.797 -3.421 -18.914 1.00 38.19 239 ARG A C 1
ATOM 1846 O O . ARG A 1 239 ? 24.994 -3.550 -18.675 1.00 38.19 239 ARG A O 1
ATOM 1853 N N . SER A 1 240 ? 23.309 -3.533 -20.147 1.00 35.03 240 SER A N 1
ATOM 1854 C CA . SER A 1 240 ? 24.180 -3.473 -21.323 1.00 35.03 240 SER A CA 1
ATOM 1855 C C . SER A 1 240 ? 24.892 -2.118 -21.456 1.00 35.03 240 SER A C 1
ATOM 1857 O O . SER A 1 240 ? 25.878 -2.048 -22.177 1.00 35.03 240 SER A O 1
ATOM 1859 N N . PHE A 1 241 ? 24.467 -1.065 -20.742 1.00 34.28 241 PHE A N 1
ATOM 1860 C CA . PHE A 1 241 ? 25.146 0.231 -20.708 1.00 34.28 241 PHE A CA 1
ATOM 1861 C C . PHE A 1 241 ? 25.033 0.899 -19.327 1.00 34.28 241 PHE A C 1
ATOM 1863 O O . PHE A 1 241 ? 23.982 0.908 -18.694 1.00 34.28 241 PHE A O 1
ATOM 1870 N N . GLY A 1 242 ? 26.148 1.439 -18.831 1.00 32.09 242 GLY A N 1
ATOM 1871 C CA . GLY A 1 242 ? 26.267 1.986 -17.480 1.00 32.09 242 GLY A CA 1
ATOM 1872 C C . GLY A 1 242 ? 25.292 3.130 -17.198 1.00 32.09 242 GLY A C 1
ATOM 1873 O O . GLY A 1 242 ? 25.412 4.214 -17.763 1.00 32.09 242 GLY A O 1
ATOM 1874 N N . VAL A 1 243 ? 24.376 2.909 -16.256 1.00 30.59 243 VAL A N 1
ATOM 1875 C CA . VAL A 1 243 ? 23.555 3.961 -15.653 1.00 30.59 243 VAL A CA 1
ATOM 1876 C C . VAL A 1 243 ? 24.000 4.122 -14.204 1.00 30.59 243 VAL A C 1
ATOM 1878 O O . VAL A 1 243 ? 23.852 3.22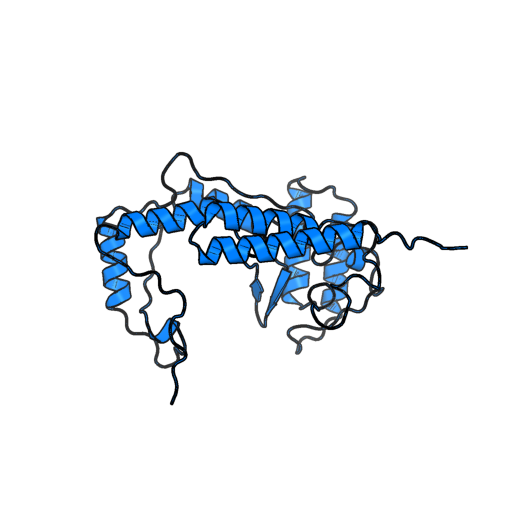0 -13.379 1.00 30.59 243 VAL A O 1
ATOM 1881 N N . ARG A 1 244 ? 24.602 5.280 -13.907 1.00 26.06 244 ARG A N 1
ATOM 1882 C CA . ARG A 1 244 ? 24.871 5.733 -12.539 1.00 26.06 244 ARG A CA 1
ATOM 1883 C C . ARG A 1 244 ? 23.533 5.947 -11.838 1.00 26.06 244 ARG A C 1
ATOM 1885 O O . ARG A 1 244 ? 22.686 6.684 -12.330 1.00 26.06 244 ARG A O 1
ATOM 1892 N N . CYS A 1 245 ? 23.384 5.316 -10.680 1.00 26.80 245 CYS A N 1
ATOM 1893 C CA . CYS A 1 245 ? 22.319 5.577 -9.727 1.00 26.80 245 CYS A CA 1
ATOM 1894 C C . CYS A 1 245 ? 22.284 7.086 -9.415 1.00 26.80 245 CYS A C 1
ATOM 1896 O O . CYS A 1 245 ? 23.226 7.614 -8.825 1.00 26.80 245 CYS A O 1
ATOM 1898 N N . LEU A 1 246 ? 21.232 7.787 -9.842 1.00 32.78 246 LEU A N 1
ATOM 1899 C CA . LEU A 1 246 ? 20.966 9.175 -9.460 1.00 32.78 246 LEU A CA 1
ATOM 1900 C C . LEU A 1 246 ? 20.315 9.183 -8.073 1.00 32.78 246 LEU A C 1
ATOM 1902 O O . LEU A 1 246 ? 19.152 9.534 -7.902 1.00 32.78 246 LEU A O 1
ATOM 1906 N N . THR A 1 247 ? 21.072 8.787 -7.053 1.00 28.88 247 THR A N 1
ATOM 1907 C CA . THR A 1 247 ? 20.831 9.330 -5.716 1.00 28.88 247 THR A CA 1
ATOM 1908 C C . THR A 1 247 ? 21.248 10.790 -5.772 1.00 28.88 247 THR A C 1
ATOM 1910 O O . THR A 1 247 ? 22.408 11.059 -6.076 1.00 28.88 247 THR A O 1
ATOM 1913 N N . CYS A 1 248 ? 20.314 11.706 -5.516 1.00 28.58 248 CYS A N 1
ATOM 1914 C CA . CYS A 1 248 ? 20.527 13.142 -5.343 1.00 28.58 248 CYS A CA 1
ATOM 1915 C C . CYS A 1 248 ? 21.946 13.487 -4.854 1.00 28.58 248 CYS A C 1
ATOM 1917 O O . CYS A 1 248 ? 22.223 13.460 -3.656 1.00 28.58 248 CYS A O 1
ATOM 1919 N N . SER A 1 249 ? 22.841 13.830 -5.777 1.00 29.45 249 SER A N 1
ATOM 1920 C CA . SER A 1 249 ? 24.169 14.348 -5.470 1.00 29.45 249 SER A CA 1
ATOM 1921 C C . SER A 1 249 ? 24.244 15.786 -5.959 1.00 29.45 249 SER A C 1
ATOM 1923 O O . SER A 1 249 ? 24.182 16.028 -7.162 1.00 29.45 249 SER A O 1
ATOM 1925 N N . GLY A 1 250 ? 24.402 16.723 -5.023 1.00 26.27 250 GLY A N 1
ATOM 1926 C CA . GLY A 1 250 ? 24.862 18.077 -5.325 1.00 26.27 250 GLY A CA 1
ATOM 1927 C C . GLY A 1 250 ? 23.843 19.184 -5.086 1.00 26.27 250 GLY A C 1
ATOM 1928 O O . GLY A 1 250 ? 23.398 19.839 -6.019 1.00 26.27 250 GLY A O 1
ATOM 1929 N N . ARG A 1 251 ? 23.563 19.485 -3.814 1.00 32.50 251 ARG A N 1
ATOM 1930 C CA . ARG A 1 251 ? 23.395 20.886 -3.423 1.00 32.50 251 ARG A CA 1
ATOM 1931 C C . ARG A 1 251 ? 24.817 21.442 -3.287 1.00 32.50 251 ARG A C 1
ATOM 1933 O O . ARG A 1 251 ? 25.450 21.241 -2.257 1.00 32.50 251 ARG A O 1
ATOM 1940 N N . THR A 1 252 ? 25.340 22.067 -4.335 1.00 31.19 252 THR A N 1
ATOM 1941 C CA . THR A 1 252 ? 26.559 22.885 -4.259 1.00 31.19 252 THR A CA 1
ATOM 1942 C C . THR A 1 252 ? 26.227 24.290 -4.721 1.00 31.19 252 THR A C 1
ATOM 1944 O O . THR A 1 252 ? 26.037 24.527 -5.907 1.00 31.19 252 THR A O 1
ATOM 1947 N N . SER A 1 253 ? 26.107 25.160 -3.717 1.00 31.56 253 SER A N 1
ATOM 1948 C CA . SER A 1 253 ? 26.591 26.543 -3.676 1.00 31.56 253 SER A CA 1
ATOM 1949 C C . SER A 1 253 ? 26.560 27.369 -4.965 1.00 31.56 253 SER A C 1
ATOM 1951 O O . SER A 1 253 ? 27.407 27.201 -5.843 1.00 31.56 253 SER A O 1
ATOM 1953 N N . SER A 1 254 ? 25.710 28.389 -4.931 1.00 31.94 254 SER A N 1
ATOM 1954 C CA . SER A 1 254 ? 26.013 29.743 -5.401 1.00 31.94 254 SER A CA 1
ATOM 1955 C C . SER A 1 254 ? 25.421 30.724 -4.403 1.00 31.94 254 SER A C 1
ATOM 1957 O O . SER A 1 254 ? 24.236 30.500 -4.057 1.00 31.94 254 SER A O 1
#

Nearest PDB structures (foldseek):
  8ffv-assembly1_D  TM=5.094E-01  e=3.805E+00  Homo sapiens
  2hr2-assembly2_B  TM=4.752E-01  e=5.002E+00  Chlorobaculum tepidum TLS
  2fbn-assembly1_B  TM=4.407E-01  e=6.945E+00  Plasmodium falciparum
  6swu-assembly3_F  TM=2.895E-01  e=9.130E+00  Mus musculus

pLDDT: mean 80.83, std 18.37, range [26.06, 98.5]

Sequence (254 aa):
MWRLLLVPPSVLAWQAAKAALDSAEALMVQGNLEPAMQKYFEACKTRRALQEETPPDHPLLLPGDGSFRRAGRQKLRHDAEQLEHLVQLQLLPARPFSQVAHVFRQVLEQLPEDLAVVDVGAGVSKAMDRIYNRAVYLTHPGRLPGPALALSAAEAEALRGRFRASELPAEASGCEAQNGVAFADNVLSPAALDALQRWCRESTMWFSTRAGYVAAFMQEAFNAPLLVQLVEENSLVTRSFGVRCLTCSGRTSS